Protein AF-A0A7S2XRI5-F1 (afdb_monomer_lite)

Foldseek 3Di:
DDDDDDDDDDDDDDDDDDDDPDDLQLPFQDCVVVVVVCVVPPPPPPDDDDDDDDDDDDDDDDDDDDDDDDDDDDDDDDDDDPPLQAPPDDVPDDDDVVRVCVSLDFFDSDPVVLVVLAADPVLVVDALPQQLQWKAFPPLQFTDDGHPDPPDPVVRIDRQLVRLLVLLVVVVFDSVQDDSLQLSQLSSLQRNVQSSVCNRRSSHDRRNRPGNVNSSVVSNVVCCQCVVVVNDDPVQCCLQVVDPPQAKDKKFFRDKAKDFDPPPDPDDDDDDPDPPGPIQIWTWIHPSRATFIEHEDPVVVVCVVVSVRTGGYIDGAHHKHKDFDPNGDGRSDPLADRNDPVGRIYIYGYPVRD

Radius of gyration: 25.08 Å; chains: 1; bounding box: 58×70×86 Å

Organism: NCBI:txid420275

Secondary structure (DSSP, 8-state):
---------PPPPP---------S------THHHHHHHHHH-SS--------------------------PPPPP---------------TT----HHHHHHHH-SPP--HHHHHHTT--HHHHT--TTTGGGEEEETTT-SEEEETT-TT--TTSEE-SHHHHHHHHHHTT--GGG--HHHHHHHHHHHHHHHHHHHHH-HHHHTTTSSSHHHHHHHHHHHHIIIIIS----HHHHHHTTSS-TTS-EEEEEEEEEEEE------------SS----EEEEEEEE-SS-EEEEEE-HHHHHHHHTTSS-TT-EEEE-S-EEES-TT---TT-TT--TTSTT-S-EEEE-GGG-

Sequence (354 aa):
QVNVASNSVMSPVPFKFSHIKGNFRDKIISPEAWLKAKDTLYRDTENDRYLTGSIEGKTIQKSSSSKLHINAPTNINSPSKEKSGALLVSRGEKINLSELKSRCGQINESHEYALDRGVKPITLKINSENASRLRFNAVSLLPCSFLYDANINPRETIGKVVDIHHSLIENGCDGSLLSESWIHNHCRWIIWKLACTERCFPCALGGRYLNYASLINQLTSRYRKELSRAKRPALRMILNRDIASSKPMILCVSLILRWTVKSTSTIEKQETSFRGGNDELRLELTDGWYSVPALIDDTLKSFVIREKIQIGTKLLVCNAVMVGNEDGIDPLDSSYQPTTRKCPVVLKLAANAT

Structure (mmCIF, N/CA/C/O backbone):
data_AF-A0A7S2XRI5-F1
#
_entry.id   AF-A0A7S2XRI5-F1
#
loop_
_atom_site.group_PDB
_atom_site.id
_atom_site.type_symbol
_atom_site.label_atom_id
_atom_site.label_alt_id
_atom_site.label_comp_id
_atom_site.label_asym_id
_atom_site.label_entity_id
_atom_site.label_seq_id
_atom_site.pdbx_PDB_ins_code
_atom_site.Cartn_x
_atom_site.Cartn_y
_atom_site.Cartn_z
_atom_site.occupancy
_atom_site.B_iso_or_equiv
_atom_site.auth_seq_id
_atom_site.auth_comp_id
_atom_site.auth_asym_id
_atom_site.auth_atom_id
_atom_site.pdbx_PDB_model_num
ATOM 1 N N . GLN A 1 1 ? 9.103 49.265 -29.269 1.00 35.84 1 GLN A N 1
ATOM 2 C CA . GLN A 1 1 ? 9.772 48.336 -28.335 1.00 35.84 1 GLN A CA 1
ATOM 3 C C . GLN A 1 1 ? 8.822 48.063 -27.179 1.00 35.84 1 GLN A C 1
ATOM 5 O O . GLN A 1 1 ? 8.238 49.009 -26.678 1.00 35.84 1 GLN A O 1
ATOM 10 N N . VAL A 1 2 ? 8.701 46.781 -26.817 1.00 26.23 2 VAL A N 1
ATOM 11 C CA . VAL A 1 2 ? 7.963 46.191 -25.681 1.00 26.23 2 VAL A CA 1
ATOM 12 C C . VAL A 1 2 ? 6.430 46.268 -25.748 1.00 26.23 2 VAL A C 1
ATOM 14 O O . VAL A 1 2 ? 5.827 47.291 -25.455 1.00 26.23 2 VAL A O 1
ATOM 17 N N . ASN A 1 3 ? 5.807 45.128 -26.066 1.00 22.95 3 ASN A N 1
ATOM 18 C CA . ASN A 1 3 ? 4.415 44.833 -25.734 1.00 22.95 3 ASN A CA 1
ATOM 19 C C . ASN A 1 3 ? 4.416 43.600 -24.820 1.00 22.95 3 ASN A C 1
ATOM 21 O O . ASN A 1 3 ? 4.934 42.546 -25.190 1.00 22.95 3 ASN A O 1
ATOM 25 N N . VAL A 1 4 ? 3.902 43.777 -23.605 1.00 27.97 4 VAL A N 1
ATOM 26 C CA . VAL A 1 4 ? 3.822 42.768 -22.544 1.00 27.97 4 VAL A CA 1
ATOM 27 C C . VAL A 1 4 ? 2.622 41.866 -22.830 1.00 27.97 4 VAL A C 1
ATOM 29 O O . VAL A 1 4 ? 1.483 42.325 -22.792 1.00 27.97 4 VAL A O 1
ATOM 32 N N . ALA A 1 5 ? 2.875 40.591 -23.132 1.00 28.06 5 ALA A N 1
ATOM 33 C CA . ALA A 1 5 ? 1.841 39.571 -23.266 1.00 28.06 5 ALA A CA 1
ATOM 34 C C . ALA A 1 5 ? 1.592 38.891 -21.912 1.00 28.06 5 ALA A C 1
ATOM 36 O O . ALA A 1 5 ? 2.512 38.451 -21.223 1.00 28.06 5 ALA A O 1
ATOM 37 N N . SER A 1 6 ? 0.320 38.846 -21.545 1.00 26.31 6 SER A N 1
ATOM 38 C CA . SER A 1 6 ? -0.258 38.255 -20.347 1.00 26.31 6 SER A CA 1
ATOM 39 C C . SER A 1 6 ? -0.131 36.726 -20.329 1.00 26.31 6 SER A C 1
ATOM 41 O O . SER A 1 6 ? -0.562 36.032 -21.246 1.00 26.31 6 SER A O 1
ATOM 43 N N . ASN A 1 7 ? 0.409 36.190 -19.231 1.00 24.23 7 ASN A N 1
ATOM 44 C CA . ASN A 1 7 ? 0.391 34.761 -18.922 1.00 24.23 7 ASN A CA 1
ATOM 45 C C . ASN A 1 7 ? -1.034 34.322 -18.545 1.00 24.23 7 ASN A C 1
ATOM 47 O O . ASN A 1 7 ? -1.521 34.644 -17.460 1.00 24.23 7 ASN A O 1
ATOM 51 N N . SER A 1 8 ? -1.694 33.555 -19.416 1.00 25.66 8 SER A N 1
ATOM 52 C CA . SER A 1 8 ? -2.911 32.820 -19.066 1.00 25.66 8 SER A CA 1
ATOM 53 C C . SER A 1 8 ? -2.544 31.542 -18.307 1.00 25.66 8 SER A C 1
ATOM 55 O O . SER A 1 8 ? -1.959 30.613 -18.866 1.00 25.66 8 SER A O 1
ATOM 57 N N . VAL A 1 9 ? -2.909 31.493 -17.030 1.00 24.47 9 VAL A N 1
ATOM 58 C CA . VAL A 1 9 ? -2.862 30.296 -16.185 1.00 24.47 9 VAL A CA 1
ATOM 59 C C . VAL A 1 9 ? -3.860 29.270 -16.737 1.00 24.47 9 VAL A C 1
ATOM 61 O O . VAL A 1 9 ? -5.068 29.498 -16.702 1.00 24.47 9 VAL A O 1
ATOM 64 N N . MET A 1 10 ? -3.366 28.146 -17.267 1.00 23.66 10 MET A N 1
ATOM 65 C CA . MET A 1 10 ? -4.210 27.003 -17.630 1.00 23.66 10 MET A CA 1
ATOM 66 C C . MET A 1 10 ? -4.809 26.386 -16.363 1.00 23.66 10 MET A C 1
ATOM 68 O O . MET A 1 10 ? -4.099 25.868 -15.501 1.00 23.66 10 MET A O 1
ATOM 72 N N . SER A 1 11 ? -6.133 26.427 -16.267 1.00 22.52 11 SER A N 1
ATOM 73 C CA . SER A 1 11 ? -6.919 25.660 -15.309 1.00 22.52 11 SER A CA 1
ATOM 74 C C . SER A 1 11 ? -6.880 24.161 -15.657 1.00 22.52 11 SER A C 1
ATOM 76 O O . SER A 1 11 ? -6.941 23.797 -16.835 1.00 22.52 11 SER A O 1
ATOM 78 N N . PRO A 1 12 ? -6.783 23.254 -14.668 1.00 23.72 12 PRO A N 1
ATOM 79 C CA . PRO A 1 12 ? -6.793 21.824 -14.937 1.00 23.72 12 PRO A CA 1
ATOM 80 C C . PRO A 1 12 ? -8.205 21.356 -15.315 1.00 23.72 12 PRO A C 1
ATOM 82 O O . PRO A 1 12 ? -9.167 21.513 -14.563 1.00 23.72 12 PRO A O 1
ATOM 85 N N . VAL A 1 13 ? -8.307 20.762 -16.504 1.00 22.55 13 VAL A N 1
ATOM 86 C CA . VAL A 1 13 ? -9.517 20.141 -17.057 1.00 22.55 13 VAL A CA 1
ATOM 87 C C . VAL A 1 13 ? -9.925 18.933 -16.193 1.00 22.55 13 VAL A C 1
ATOM 89 O O . VAL A 1 13 ? -9.076 18.092 -15.887 1.00 22.55 13 VAL A O 1
ATOM 92 N N . PRO A 1 14 ? -11.206 18.788 -15.803 1.00 21.30 14 PRO A N 1
ATOM 93 C CA . PRO A 1 14 ? -11.649 17.673 -14.974 1.00 21.30 14 PRO A CA 1
ATOM 94 C C . PRO A 1 14 ? -11.688 16.369 -15.786 1.00 21.30 14 PRO A C 1
ATOM 96 O O . PRO A 1 14 ? -12.475 16.218 -16.722 1.00 21.30 14 PRO A O 1
ATOM 99 N N . PHE A 1 15 ? -10.861 15.394 -15.400 1.00 23.86 15 PHE A N 1
ATOM 100 C CA . PHE A 1 15 ? -10.930 14.027 -15.917 1.00 23.86 15 PHE A CA 1
ATOM 101 C C . PHE A 1 15 ? -12.215 13.342 -15.426 1.00 23.86 15 PHE A C 1
ATOM 103 O O . PHE A 1 15 ? -12.351 12.995 -14.252 1.00 23.86 15 PHE A O 1
ATOM 110 N N . LYS A 1 16 ? -13.168 13.125 -16.340 1.00 19.38 16 LYS A N 1
ATOM 111 C CA . LYS A 1 16 ? -14.352 12.286 -16.109 1.00 19.38 16 LYS A CA 1
ATOM 112 C C . LYS A 1 16 ? -13.948 10.809 -16.143 1.00 19.38 16 LYS A C 1
ATOM 114 O O . LYS A 1 16 ? -13.734 10.255 -17.217 1.00 19.38 16 LYS A O 1
ATOM 119 N N . PHE A 1 17 ? -13.894 10.160 -14.982 1.00 25.91 17 PHE A N 1
ATOM 120 C CA . PHE A 1 17 ? -13.904 8.699 -14.903 1.00 25.91 17 PHE A CA 1
ATOM 121 C C . PHE A 1 17 ? -15.337 8.195 -15.096 1.00 25.91 17 PHE A C 1
ATOM 123 O O . PHE A 1 17 ? -16.231 8.486 -14.301 1.00 25.91 17 PHE A O 1
ATOM 130 N N . SER A 1 18 ? -15.562 7.450 -16.176 1.00 23.38 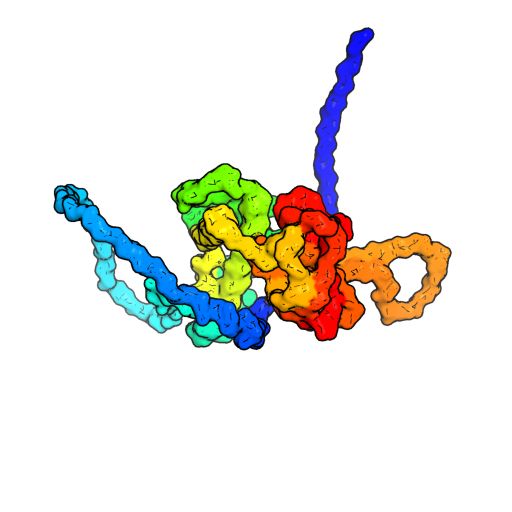18 SER A N 1
ATOM 131 C CA . SER A 1 18 ? -16.799 6.709 -16.406 1.00 23.38 18 SER A CA 1
ATOM 132 C C . SER A 1 18 ? -16.997 5.672 -15.301 1.00 23.38 18 SER A C 1
ATOM 134 O O . SER A 1 18 ? -16.095 4.886 -15.018 1.00 23.38 18 SER A O 1
ATOM 136 N N . HIS A 1 19 ? -18.186 5.684 -14.700 1.00 24.16 19 HIS A N 1
ATOM 137 C CA . HIS A 1 19 ? -18.634 4.799 -13.631 1.00 24.16 19 HIS A CA 1
ATOM 138 C C . HIS A 1 19 ? -18.223 3.332 -13.819 1.00 24.16 19 HIS A C 1
ATOM 140 O O . HIS A 1 19 ? -18.827 2.597 -14.598 1.00 24.16 19 HIS A O 1
ATOM 146 N N . ILE A 1 20 ? -17.269 2.879 -13.008 1.00 27.30 20 ILE A N 1
ATOM 147 C CA . ILE A 1 20 ? -17.155 1.472 -12.637 1.00 27.30 20 ILE A CA 1
ATOM 148 C C . ILE A 1 20 ? -17.945 1.334 -11.339 1.00 27.30 20 ILE A C 1
ATOM 150 O O . ILE A 1 20 ? -17.558 1.867 -10.301 1.00 27.30 20 ILE A O 1
ATOM 154 N N . LYS A 1 21 ? -19.101 0.667 -11.410 1.00 24.83 21 LYS A N 1
ATOM 155 C CA . LYS A 1 21 ? -19.818 0.202 -10.219 1.00 24.83 21 LYS A CA 1
ATOM 156 C C . LYS A 1 21 ? -18.861 -0.720 -9.457 1.00 24.83 21 LYS A C 1
ATOM 158 O O . LYS A 1 21 ? -18.587 -1.825 -9.917 1.00 24.83 21 LYS A O 1
ATOM 163 N N . GLY A 1 22 ? -18.311 -0.233 -8.346 1.00 26.81 22 GLY A N 1
ATOM 164 C CA . GLY A 1 22 ? -17.452 -1.007 -7.456 1.00 26.81 22 GLY A CA 1
ATOM 165 C C . GLY A 1 22 ? -18.247 -2.160 -6.859 1.00 26.81 22 GLY A C 1
ATOM 166 O O . GLY A 1 22 ? -19.016 -1.963 -5.922 1.00 26.81 22 GLY A O 1
ATOM 167 N N . ASN A 1 23 ? -18.101 -3.345 -7.447 1.00 26.50 23 ASN A N 1
ATOM 168 C CA . ASN A 1 23 ? -18.630 -4.583 -6.899 1.00 26.50 23 ASN A CA 1
ATOM 169 C C . ASN A 1 23 ? -17.640 -5.156 -5.878 1.00 26.50 23 ASN A C 1
ATOM 171 O O . ASN A 1 23 ? -16.427 -5.068 -6.046 1.00 26.50 23 ASN A O 1
ATOM 175 N N . PHE A 1 24 ? -18.207 -5.744 -4.828 1.00 35.94 24 PHE A N 1
ATOM 176 C CA . PHE A 1 24 ? -17.619 -6.235 -3.580 1.00 35.94 24 PHE A CA 1
ATOM 177 C C . PHE A 1 24 ? -16.609 -7.396 -3.736 1.00 35.94 24 PHE A C 1
ATOM 179 O O . PHE A 1 24 ? -16.787 -8.479 -3.184 1.00 35.94 24 PHE A O 1
ATOM 186 N N . ARG A 1 25 ? -15.556 -7.204 -4.534 1.00 34.59 25 ARG A N 1
ATOM 187 C CA . ARG A 1 25 ? -14.548 -8.233 -4.836 1.00 34.59 25 ARG A CA 1
ATOM 188 C C . ARG A 1 25 ? -13.106 -7.724 -4.707 1.00 34.59 25 ARG A C 1
ATOM 190 O O . ARG A 1 25 ? -12.192 -8.239 -5.334 1.00 34.59 25 ARG A O 1
ATOM 197 N N . ASP A 1 26 ? -12.881 -6.775 -3.801 1.00 36.56 26 ASP A N 1
ATOM 198 C CA . ASP A 1 26 ? -11.581 -6.649 -3.129 1.00 36.56 26 ASP A CA 1
ATOM 199 C C . ASP A 1 26 ? -11.535 -7.738 -2.050 1.00 36.56 26 ASP A C 1
ATOM 201 O O . ASP A 1 26 ? -11.698 -7.465 -0.856 1.00 36.56 26 ASP A O 1
ATOM 205 N N . LYS A 1 27 ? -11.441 -9.008 -2.474 1.00 36.84 27 LYS A N 1
ATOM 206 C CA . LYS A 1 27 ? -11.391 -10.127 -1.536 1.00 36.84 27 LYS A CA 1
ATOM 207 C C . LYS A 1 27 ? -10.208 -9.930 -0.600 1.00 36.84 27 LYS A C 1
ATOM 209 O O . LYS A 1 27 ? -9.053 -9.786 -1.000 1.00 36.84 27 LYS A O 1
ATOM 214 N N . ILE A 1 28 ? -10.567 -9.923 0.675 1.00 38.69 28 ILE A N 1
ATOM 215 C CA . ILE A 1 28 ? -9.697 -9.907 1.832 1.00 38.69 28 ILE A CA 1
ATOM 216 C C . ILE A 1 28 ? -8.507 -10.843 1.607 1.00 38.69 28 ILE A C 1
ATOM 218 O O . ILE A 1 28 ? -8.651 -11.988 1.180 1.00 38.69 28 ILE A O 1
ATOM 222 N N . ILE A 1 29 ? -7.322 -10.329 1.933 1.00 39.91 29 ILE A N 1
ATOM 223 C CA . ILE A 1 29 ? -6.062 -11.063 2.003 1.00 39.91 29 ILE A CA 1
ATOM 224 C C . ILE A 1 29 ? -6.295 -12.403 2.721 1.00 39.91 29 ILE A C 1
ATOM 226 O O . ILE A 1 29 ? -6.465 -12.420 3.940 1.00 39.91 29 ILE A O 1
ATOM 230 N N . SER A 1 30 ? -6.275 -13.520 1.987 1.00 33.16 30 SER A N 1
ATOM 231 C CA . SER A 1 30 ? -6.340 -14.851 2.597 1.00 33.16 30 SER A CA 1
ATOM 232 C C . SER A 1 30 ? -5.081 -15.089 3.450 1.00 33.16 30 SER A C 1
ATOM 234 O O . SER A 1 30 ? -3.966 -15.046 2.915 1.00 33.16 30 SER A O 1
ATOM 236 N N . PRO A 1 31 ? -5.213 -15.364 4.764 1.00 35.41 31 PRO A N 1
ATOM 237 C CA . PRO A 1 31 ? -4.084 -15.724 5.624 1.00 35.41 31 PRO A CA 1
ATOM 238 C C . PRO A 1 31 ? -3.414 -17.052 5.235 1.00 35.41 31 PRO A C 1
ATOM 240 O O . PRO A 1 31 ? -2.274 -17.291 5.622 1.00 35.41 31 PRO A O 1
ATOM 243 N N . GLU A 1 32 ? -4.084 -17.911 4.459 1.00 35.16 32 GLU A N 1
ATOM 244 C CA . GLU A 1 32 ? -3.548 -19.222 4.059 1.00 35.16 32 GLU A CA 1
ATOM 245 C C . GLU A 1 32 ? -2.384 -19.104 3.065 1.00 35.16 32 GLU A C 1
ATOM 247 O O . GLU A 1 32 ? -1.444 -19.896 3.117 1.00 35.16 32 GLU A O 1
ATOM 252 N N . ALA A 1 33 ? -2.378 -18.055 2.234 1.00 37.03 33 ALA A N 1
ATOM 253 C CA . ALA A 1 33 ? -1.253 -17.740 1.350 1.00 37.03 33 ALA A CA 1
ATOM 254 C C . ALA A 1 33 ? 0.008 -17.313 2.131 1.00 37.03 33 ALA A C 1
ATOM 256 O O . ALA A 1 33 ? 1.128 -17.517 1.673 1.00 37.03 33 ALA A O 1
ATOM 257 N N . TRP A 1 34 ? -0.168 -16.751 3.334 1.00 33.62 34 TRP A N 1
ATOM 258 C CA . TRP A 1 34 ? 0.927 -16.360 4.230 1.00 33.62 34 TRP A CA 1
ATOM 259 C C . TRP A 1 34 ? 1.620 -17.570 4.872 1.00 33.62 34 TRP A C 1
ATOM 261 O O . TRP A 1 34 ? 2.831 -17.541 5.081 1.00 33.62 34 TRP A O 1
ATOM 271 N N . LEU A 1 35 ? 0.858 -18.624 5.178 1.00 36.16 35 LEU A N 1
ATOM 272 C CA . LEU A 1 35 ? 1.356 -19.823 5.857 1.00 36.16 35 LEU A CA 1
ATOM 273 C C . LEU A 1 35 ? 2.242 -20.667 4.937 1.00 36.16 35 LEU A C 1
ATOM 275 O O . LEU A 1 35 ? 3.345 -21.031 5.326 1.00 36.16 35 LEU A O 1
ATOM 279 N N . LYS A 1 36 ? 1.821 -20.888 3.684 1.00 33.84 36 LYS A N 1
ATOM 280 C CA . LYS A 1 36 ? 2.599 -21.705 2.736 1.00 33.84 36 LYS A CA 1
ATOM 281 C C . LYS A 1 36 ? 3.934 -21.079 2.332 1.00 33.84 36 LYS A C 1
ATOM 283 O O . LYS A 1 36 ? 4.880 -21.809 2.084 1.00 33.84 36 LYS A O 1
ATOM 288 N N . ALA A 1 37 ? 4.021 -19.750 2.273 1.00 32.94 37 ALA A N 1
ATOM 289 C CA . ALA A 1 37 ? 5.211 -19.068 1.769 1.00 32.94 37 ALA A CA 1
ATOM 290 C C . ALA A 1 37 ? 6.255 -18.744 2.856 1.00 32.94 37 ALA A C 1
ATOM 292 O O . ALA A 1 37 ? 7.439 -18.615 2.548 1.00 32.94 37 ALA A O 1
ATOM 293 N N . LYS A 1 38 ? 5.849 -18.641 4.132 1.00 31.41 38 LYS A N 1
ATOM 294 C CA . LYS A 1 38 ? 6.786 -18.431 5.250 1.00 31.41 38 LYS A CA 1
ATOM 295 C C . LYS A 1 38 ? 7.667 -19.664 5.493 1.00 31.41 38 LYS A C 1
ATOM 297 O O . LYS A 1 38 ? 8.859 -19.502 5.744 1.00 31.41 38 LYS A O 1
ATOM 302 N N . ASP A 1 39 ? 7.107 -20.864 5.350 1.00 32.06 39 ASP A N 1
ATOM 303 C CA . ASP A 1 39 ? 7.835 -22.120 5.573 1.00 32.06 39 ASP A CA 1
ATOM 304 C C . ASP A 1 39 ? 8.883 -22.412 4.482 1.00 32.06 39 ASP A C 1
ATOM 306 O O . ASP A 1 39 ? 9.808 -23.190 4.711 1.00 32.06 39 ASP A O 1
ATOM 310 N N . THR A 1 40 ? 8.789 -21.758 3.316 1.00 32.75 40 THR A N 1
ATOM 311 C CA . THR A 1 40 ? 9.709 -21.963 2.181 1.00 32.75 40 THR A CA 1
ATOM 312 C C . THR A 1 40 ? 10.866 -20.955 2.123 1.00 32.75 40 THR A C 1
ATOM 314 O O . THR A 1 40 ? 11.866 -21.236 1.475 1.00 32.75 40 THR A O 1
ATOM 317 N N . LEU A 1 41 ? 10.770 -19.792 2.784 1.00 35.03 41 LEU A N 1
ATOM 318 C CA . LEU A 1 41 ? 11.685 -18.654 2.549 1.00 35.03 41 LEU A CA 1
ATOM 319 C C . LEU A 1 41 ? 12.510 -18.193 3.765 1.00 35.03 41 LEU A C 1
ATOM 321 O O . LEU A 1 41 ? 13.315 -17.277 3.627 1.00 35.03 41 LEU A O 1
ATOM 325 N N . TYR A 1 42 ? 12.349 -18.810 4.941 1.00 32.62 42 TYR A N 1
ATOM 326 C CA . TYR A 1 42 ? 12.991 -18.354 6.188 1.00 32.62 42 TYR A CA 1
ATOM 327 C C . TYR A 1 42 ? 13.841 -19.414 6.914 1.00 32.62 42 TYR A C 1
ATOM 329 O O . TYR A 1 42 ? 13.973 -19.355 8.134 1.00 32.62 42 TYR A O 1
ATOM 337 N N . ARG A 1 43 ? 14.460 -20.361 6.192 1.00 29.11 43 ARG A N 1
ATOM 338 C CA . ARG A 1 43 ? 15.484 -21.250 6.788 1.00 29.11 43 ARG A CA 1
ATOM 339 C C . ARG A 1 43 ? 16.898 -20.654 6.861 1.00 29.11 43 ARG A C 1
ATOM 341 O O . ARG A 1 43 ? 17.694 -21.179 7.623 1.00 29.11 43 ARG A O 1
ATOM 348 N N . ASP A 1 44 ? 17.179 -19.522 6.207 1.00 29.95 44 ASP A N 1
ATOM 349 C CA . ASP A 1 44 ? 18.566 -19.033 6.052 1.00 29.95 44 ASP A CA 1
ATOM 350 C C . ASP A 1 44 ? 18.891 -17.693 6.747 1.00 29.95 44 ASP A C 1
ATOM 352 O O . ASP A 1 44 ? 19.862 -17.030 6.395 1.00 29.95 44 ASP A O 1
ATOM 356 N N . THR A 1 45 ? 18.128 -17.263 7.762 1.00 31.50 45 THR A N 1
ATOM 357 C CA . THR A 1 45 ? 18.492 -16.065 8.563 1.00 31.50 45 THR A CA 1
ATOM 358 C C . THR A 1 45 ? 18.498 -16.286 10.077 1.00 31.50 45 THR A C 1
ATOM 360 O O . THR A 1 45 ? 18.400 -15.324 10.839 1.00 31.50 45 THR A O 1
ATOM 363 N N . GLU A 1 46 ? 18.626 -17.530 10.540 1.00 28.84 46 GLU A N 1
ATOM 364 C CA . GLU A 1 46 ? 18.969 -17.832 11.937 1.00 28.84 46 GLU A CA 1
ATOM 365 C C . GLU A 1 46 ? 20.471 -18.103 12.068 1.00 28.84 46 GLU A C 1
ATOM 367 O O . GLU A 1 46 ? 20.897 -19.222 12.313 1.00 28.84 46 GLU A O 1
ATOM 372 N N . ASN A 1 47 ? 21.284 -17.066 11.888 1.00 28.73 47 ASN A N 1
ATOM 373 C CA . ASN A 1 47 ? 22.647 -17.017 12.411 1.00 28.73 47 ASN A CA 1
ATOM 374 C C . ASN A 1 47 ? 23.080 -15.555 12.468 1.00 28.73 47 ASN A C 1
ATOM 376 O O . ASN A 1 47 ? 23.623 -15.033 11.511 1.00 28.73 47 ASN A O 1
ATOM 380 N N . ASP A 1 48 ? 22.749 -14.895 13.575 1.00 25.98 48 ASP A N 1
ATOM 381 C CA . ASP A 1 48 ? 23.490 -13.744 14.102 1.00 25.98 48 ASP A CA 1
ATOM 382 C C . ASP A 1 48 ? 23.086 -13.572 15.574 1.00 25.98 48 ASP A C 1
ATOM 384 O O . ASP A 1 48 ? 22.278 -12.724 15.964 1.00 25.98 48 ASP A O 1
ATOM 388 N N . ARG A 1 49 ? 23.615 -14.475 16.409 1.00 27.47 49 ARG A N 1
ATOM 389 C CA . ARG A 1 49 ? 23.804 -14.225 17.841 1.00 27.47 49 ARG A CA 1
ATOM 390 C C . ARG A 1 49 ? 25.245 -13.761 18.046 1.00 27.47 49 ARG A C 1
ATOM 392 O O . ARG A 1 49 ? 26.148 -14.275 17.400 1.00 27.47 49 ARG A O 1
ATOM 399 N N . TYR A 1 50 ? 25.401 -12.901 19.050 1.00 25.62 50 TYR A N 1
ATOM 400 C CA . TYR A 1 50 ? 26.639 -12.415 19.668 1.00 25.62 50 TYR A CA 1
ATOM 401 C C . TYR A 1 50 ? 27.330 -11.237 18.976 1.00 25.62 50 TYR A C 1
ATOM 403 O O . TYR A 1 50 ? 27.990 -11.383 17.962 1.00 25.62 50 TYR A O 1
ATOM 411 N N . LEU A 1 51 ? 27.234 -10.076 19.631 1.00 26.33 51 LEU A N 1
ATOM 412 C CA . LEU A 1 51 ? 28.390 -9.290 20.074 1.00 26.33 51 LEU A CA 1
ATOM 413 C C . LEU A 1 51 ? 27.914 -8.344 21.191 1.00 26.33 51 LEU A C 1
ATOM 415 O O . LEU A 1 51 ? 27.461 -7.226 20.962 1.00 26.33 51 LEU A O 1
ATOM 419 N N . THR A 1 52 ? 27.961 -8.841 22.427 1.00 25.89 52 THR A N 1
ATOM 420 C CA . THR A 1 52 ? 27.921 -8.021 23.641 1.00 25.89 52 THR A CA 1
ATOM 421 C C . THR A 1 52 ? 29.323 -7.467 23.874 1.00 25.89 52 THR A C 1
ATOM 423 O O . THR A 1 52 ? 30.207 -8.195 24.320 1.00 25.89 52 THR A O 1
ATOM 426 N N . GLY A 1 53 ? 29.534 -6.195 23.540 1.00 24.55 53 GLY A N 1
ATOM 427 C CA . GLY A 1 53 ? 30.731 -5.444 23.910 1.00 24.55 53 GLY A CA 1
ATOM 428 C C . GLY A 1 53 ? 30.522 -4.760 25.257 1.00 24.55 53 GLY A C 1
ATOM 429 O O . GLY A 1 53 ? 29.696 -3.858 25.373 1.00 24.55 53 GLY A O 1
ATOM 430 N N . SER A 1 54 ? 31.252 -5.234 26.261 1.00 22.08 54 SER A N 1
ATOM 431 C CA . SER A 1 54 ? 31.364 -4.665 27.602 1.00 22.08 54 SER A CA 1
ATOM 432 C C . SER A 1 54 ? 32.052 -3.296 27.555 1.00 22.08 54 SER A C 1
ATOM 434 O O . SER A 1 54 ? 33.123 -3.187 26.964 1.00 22.08 54 SER A O 1
ATOM 436 N N . ILE A 1 55 ? 31.478 -2.277 28.202 1.00 27.59 55 ILE A N 1
ATOM 437 C CA . ILE A 1 55 ? 32.232 -1.122 28.711 1.00 27.59 55 ILE A CA 1
ATOM 438 C C . ILE A 1 55 ? 31.701 -0.823 30.115 1.00 27.59 55 ILE A C 1
ATOM 440 O O . ILE A 1 55 ? 30.547 -0.433 30.298 1.00 27.59 55 ILE A O 1
ATOM 444 N N . GLU A 1 56 ? 32.558 -1.054 31.103 1.00 24.89 56 GLU A N 1
ATOM 445 C CA . GLU A 1 56 ? 32.358 -0.709 32.505 1.00 24.89 56 GLU A CA 1
ATOM 446 C C . GLU A 1 56 ? 32.502 0.800 32.756 1.00 24.89 56 GLU A C 1
ATOM 448 O O . GLU A 1 56 ? 33.339 1.477 32.162 1.00 24.89 56 GLU A O 1
ATOM 453 N N . GLY A 1 57 ? 31.752 1.279 33.755 1.00 23.05 57 GLY A N 1
ATOM 454 C CA . GLY A 1 5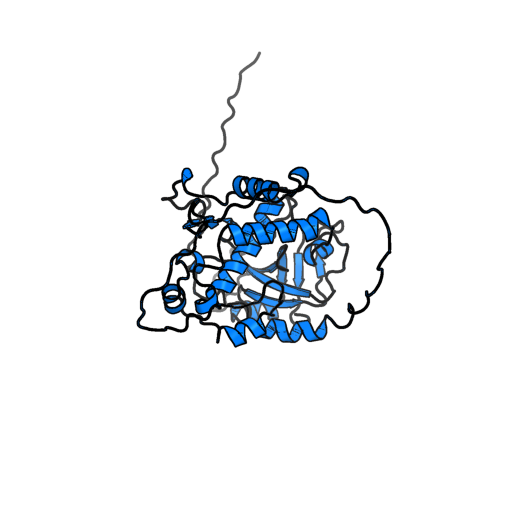7 ? 32.239 2.282 34.703 1.00 23.05 57 GLY A CA 1
ATOM 455 C C . GLY A 1 57 ? 31.834 3.738 34.464 1.00 23.05 57 GLY A C 1
ATOM 456 O O . GLY A 1 57 ? 32.551 4.486 33.807 1.00 23.05 57 GLY A O 1
ATOM 457 N N . LYS A 1 58 ? 30.778 4.191 35.158 1.00 24.89 58 LYS A N 1
ATOM 458 C CA . LYS A 1 58 ? 30.886 5.244 36.195 1.00 24.89 58 LYS A CA 1
ATOM 459 C C . LYS A 1 58 ? 29.547 5.502 36.895 1.00 24.89 58 LYS A C 1
ATOM 461 O O . LYS A 1 58 ? 28.562 5.922 36.299 1.00 24.89 58 LYS A O 1
ATOM 466 N N . THR A 1 59 ? 29.570 5.268 38.201 1.00 22.11 59 THR A N 1
ATOM 467 C CA . THR A 1 59 ? 28.567 5.628 39.206 1.00 22.11 59 THR A CA 1
ATOM 468 C C . THR A 1 59 ? 28.496 7.144 39.393 1.00 22.11 59 THR A C 1
ATOM 470 O O . THR A 1 59 ? 29.521 7.748 39.695 1.00 22.11 59 THR A O 1
ATOM 473 N N . ILE A 1 60 ? 27.297 7.738 39.338 1.00 25.64 60 ILE A N 1
ATOM 474 C CA . ILE A 1 60 ? 26.967 8.988 40.049 1.00 25.64 60 ILE A CA 1
ATOM 475 C C . ILE A 1 60 ? 25.563 8.844 40.657 1.00 25.64 60 ILE A C 1
ATOM 477 O O . ILE A 1 60 ? 24.609 8.457 39.984 1.00 25.64 60 ILE A O 1
ATOM 481 N N . GLN A 1 61 ? 25.463 9.112 41.961 1.00 22.33 61 GLN A N 1
ATOM 482 C CA . GLN A 1 61 ? 24.239 9.072 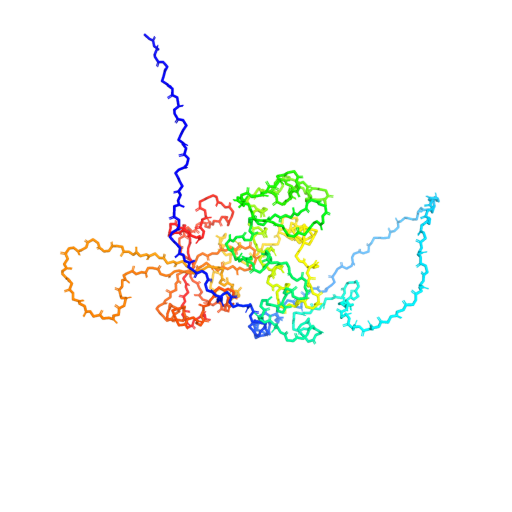42.759 1.00 22.33 61 GLN A CA 1
ATOM 483 C C . GLN A 1 61 ? 23.378 10.341 42.605 1.00 22.33 61 GLN A C 1
ATOM 485 O O . GLN A 1 61 ? 23.904 11.445 42.563 1.00 22.33 61 GLN A O 1
ATOM 490 N N . LYS A 1 62 ? 22.056 10.112 42.669 1.00 22.52 62 LYS A N 1
ATOM 491 C CA . LYS A 1 62 ? 20.961 10.914 43.266 1.00 22.52 62 LYS A CA 1
ATOM 492 C C . LYS A 1 62 ? 20.843 12.416 42.948 1.00 22.52 62 LYS A C 1
ATOM 494 O O . LYS A 1 62 ? 21.610 13.228 43.445 1.00 22.52 62 LYS A O 1
ATOM 499 N N . SER A 1 63 ? 19.662 12.785 42.449 1.00 23.47 63 SER A N 1
ATOM 500 C CA . SER A 1 63 ? 18.821 13.788 43.118 1.00 23.47 63 SER A CA 1
ATOM 501 C C . SER A 1 63 ? 17.332 13.554 42.827 1.00 23.47 63 SER A C 1
ATOM 503 O O . SER A 1 63 ? 16.945 12.877 41.878 1.00 23.47 63 SER A O 1
ATOM 505 N N . SER A 1 64 ? 16.522 14.015 43.769 1.00 22.03 64 SER A N 1
ATOM 506 C CA . SER A 1 64 ? 15.142 13.630 44.050 1.00 22.03 64 SER A CA 1
ATOM 507 C C . SER A 1 64 ? 14.124 14.621 43.472 1.00 22.03 64 SER A C 1
ATOM 509 O O . SER A 1 64 ? 14.479 15.743 43.130 1.00 22.03 64 SER A O 1
ATOM 511 N N . SER A 1 65 ? 12.843 14.236 43.571 1.00 22.22 65 SER A N 1
ATOM 512 C CA . SER A 1 65 ? 11.599 15.023 43.405 1.00 22.22 65 SER A CA 1
ATOM 513 C C . SER A 1 65 ? 11.076 15.122 41.960 1.00 22.22 65 SER A C 1
ATOM 515 O O . SER A 1 65 ? 11.837 15.334 41.034 1.00 22.22 65 SER A O 1
ATOM 517 N N . SER A 1 66 ? 9.789 14.928 41.663 1.00 23.78 66 SER A N 1
ATOM 518 C CA . SER A 1 66 ? 8.580 15.055 42.484 1.00 23.78 66 SER A CA 1
ATOM 519 C C . SER A 1 66 ? 7.440 14.168 41.944 1.00 23.78 66 SER A C 1
ATOM 521 O O . SER A 1 66 ? 7.301 13.940 40.746 1.00 23.78 66 SER A O 1
ATOM 523 N N . LYS A 1 67 ? 6.639 13.637 42.877 1.00 22.33 67 LYS A N 1
ATOM 524 C CA . LYS A 1 67 ? 5.386 12.901 42.655 1.00 22.33 67 LYS A CA 1
ATOM 525 C C . LYS A 1 67 ? 4.260 13.885 42.336 1.00 22.33 67 LYS A C 1
ATOM 527 O O . LYS A 1 67 ? 4.138 14.868 43.058 1.00 22.33 67 LYS A O 1
ATOM 532 N N . LEU A 1 68 ? 3.354 13.526 41.425 1.00 22.09 68 LEU A N 1
ATOM 533 C CA . LEU A 1 68 ? 1.950 13.941 41.503 1.00 22.09 68 LEU A CA 1
ATOM 534 C C . LEU A 1 68 ? 1.031 12.756 41.167 1.00 22.09 68 LEU A C 1
ATOM 536 O O . LEU A 1 68 ? 1.067 12.194 40.076 1.00 22.09 68 LEU A O 1
ATOM 540 N N . HIS A 1 69 ? 0.246 12.374 42.175 1.00 21.80 69 HIS A N 1
ATOM 541 C CA . HIS A 1 69 ? -0.898 11.468 42.122 1.00 21.80 69 HIS A CA 1
ATOM 542 C C . HIS A 1 69 ? -2.094 12.181 41.486 1.00 21.80 69 HIS A C 1
ATOM 544 O O . HIS A 1 69 ? -2.390 13.298 41.902 1.00 21.80 69 HIS A O 1
ATOM 550 N N . ILE A 1 70 ? -2.848 11.506 40.610 1.00 24.98 70 ILE A N 1
ATOM 551 C CA . ILE A 1 70 ? -4.281 11.786 40.411 1.00 24.98 70 ILE A CA 1
ATOM 552 C C . ILE A 1 70 ? -5.048 10.457 40.323 1.00 24.98 70 ILE A C 1
ATOM 554 O O . ILE A 1 70 ? -4.573 9.471 39.762 1.00 24.98 70 ILE A O 1
ATOM 558 N N . ASN A 1 71 ? -6.199 10.464 40.990 1.00 24.53 71 ASN A N 1
ATOM 559 C CA . ASN A 1 71 ? -6.982 9.356 41.523 1.00 24.53 71 ASN A CA 1
ATOM 560 C C . ASN A 1 71 ? -7.737 8.505 40.490 1.00 24.53 71 ASN A C 1
ATOM 562 O O . ASN A 1 71 ? -8.212 8.995 39.468 1.00 24.53 71 ASN A O 1
ATOM 566 N N . ALA A 1 72 ? -7.937 7.237 40.855 1.00 22.38 72 ALA A N 1
ATOM 567 C CA . ALA A 1 72 ? -8.962 6.354 40.310 1.00 22.38 72 ALA A CA 1
ATOM 568 C C . ALA A 1 72 ? -10.348 6.690 40.900 1.00 22.38 72 ALA A C 1
ATOM 570 O O . ALA A 1 72 ? -10.416 7.032 42.083 1.00 22.38 72 ALA A O 1
ATOM 571 N N . PRO A 1 73 ? -11.455 6.506 40.159 1.00 26.42 73 PRO A N 1
ATOM 572 C CA . PRO A 1 73 ? -12.769 6.335 40.753 1.00 26.42 73 PRO A CA 1
ATOM 573 C C . PRO A 1 73 ? -13.111 4.851 40.927 1.00 26.42 73 PRO A C 1
ATOM 575 O O . PRO A 1 73 ? -12.849 4.001 40.073 1.00 26.42 73 PRO A O 1
ATOM 578 N N . THR A 1 74 ? -13.701 4.577 42.082 1.00 25.91 74 THR A N 1
ATOM 579 C CA . THR A 1 74 ? -14.221 3.304 42.566 1.00 25.91 74 THR A CA 1
ATOM 580 C C . THR A 1 74 ? -15.491 2.857 41.835 1.00 25.91 74 THR A C 1
ATOM 582 O O . THR A 1 74 ? -16.252 3.633 41.269 1.00 25.91 74 THR A O 1
ATOM 585 N N . ASN A 1 75 ? -15.666 1.542 41.866 1.00 23.73 75 ASN A N 1
ATOM 586 C CA . ASN A 1 75 ? -16.637 0.693 41.188 1.00 23.73 75 ASN A CA 1
ATOM 587 C C . ASN A 1 75 ? -18.013 0.706 41.884 1.00 23.73 75 ASN A C 1
ATOM 589 O O . ASN A 1 75 ? -18.048 0.476 43.091 1.00 23.73 75 ASN A O 1
ATOM 593 N N . ILE A 1 76 ? -19.124 0.868 41.147 1.00 27.30 76 ILE A N 1
ATOM 594 C CA . ILE A 1 76 ? -20.468 0.443 41.592 1.00 27.30 76 ILE A CA 1
ATOM 595 C C . ILE A 1 76 ? -21.270 -0.130 40.402 1.00 27.30 76 ILE A C 1
ATOM 597 O O . ILE A 1 76 ? -21.615 0.584 39.469 1.00 27.30 76 ILE A O 1
ATOM 601 N N . ASN A 1 77 ? -21.565 -1.430 40.525 1.00 26.69 77 ASN A N 1
ATOM 602 C CA . ASN A 1 77 ? -22.650 -2.263 39.981 1.00 26.69 77 ASN A CA 1
ATOM 603 C C . ASN A 1 77 ? -22.926 -2.356 38.463 1.00 26.69 77 ASN A C 1
ATOM 605 O O . ASN A 1 77 ? -23.287 -1.412 37.775 1.00 26.69 77 ASN A O 1
ATOM 609 N N . SER A 1 78 ? -22.852 -3.605 37.991 1.00 25.94 78 SER A N 1
ATOM 610 C CA . SER A 1 78 ? -23.221 -4.095 36.655 1.00 25.94 78 SER A CA 1
ATOM 611 C C . SER A 1 78 ? -24.698 -4.533 36.603 1.00 25.94 78 SER A C 1
ATOM 613 O O . SER A 1 78 ? -25.299 -4.770 37.653 1.00 25.94 78 SER A O 1
ATOM 615 N N . PRO A 1 79 ? -25.289 -4.676 35.399 1.00 28.41 79 PRO A N 1
ATOM 616 C CA . PRO A 1 79 ? -25.417 -6.033 34.854 1.00 28.41 79 PRO A CA 1
ATOM 617 C C . PRO A 1 79 ? -25.154 -6.155 33.335 1.00 28.41 79 PRO A C 1
ATOM 619 O O . PRO A 1 79 ? -25.204 -5.192 32.580 1.00 28.41 79 PRO A O 1
ATOM 622 N N . SER A 1 80 ? -24.925 -7.406 32.913 1.00 23.34 80 SER A N 1
ATOM 623 C CA . SER A 1 80 ? -24.621 -7.936 31.565 1.00 23.34 80 SER A CA 1
ATOM 624 C C . SER A 1 80 ? -23.147 -7.881 31.116 1.00 23.34 80 SER A C 1
ATOM 626 O O . SER A 1 80 ? -22.673 -7.002 30.406 1.00 23.34 80 SER A O 1
ATOM 628 N N . LYS A 1 81 ? -22.397 -8.912 31.531 1.00 29.22 81 LYS A N 1
ATOM 629 C CA . LYS A 1 81 ? -21.098 -9.278 30.952 1.00 29.22 81 LYS A CA 1
ATOM 630 C C . LYS A 1 81 ? -21.300 -9.799 29.524 1.00 29.22 81 LYS A C 1
ATOM 632 O O . LYS A 1 81 ? -21.356 -11.011 29.318 1.00 29.22 81 LYS A O 1
ATOM 637 N N . GLU A 1 82 ? -21.322 -8.916 28.534 1.00 28.64 82 GLU A N 1
ATOM 638 C CA . GLU A 1 82 ? -20.789 -9.305 27.230 1.00 28.64 82 GLU A CA 1
ATOM 639 C C . GLU A 1 82 ? -19.267 -9.379 27.356 1.00 28.64 82 GLU A C 1
ATOM 641 O O . GLU A 1 82 ? -18.598 -8.415 27.736 1.00 28.64 82 GLU A O 1
ATOM 646 N N . LYS A 1 83 ? -18.707 -10.560 27.083 1.00 32.62 83 LYS A N 1
ATOM 647 C CA . LYS A 1 83 ? -17.263 -10.773 26.971 1.00 32.62 83 LYS A CA 1
ATOM 648 C C . LYS A 1 83 ? -16.752 -9.985 25.761 1.00 32.62 83 LYS A C 1
ATOM 650 O O . LYS A 1 83 ? -16.562 -10.545 24.685 1.00 32.62 83 LYS A O 1
ATOM 655 N N . SER A 1 84 ? -16.527 -8.686 25.932 1.00 36.34 84 SER A N 1
ATOM 656 C CA . SER A 1 84 ? -15.722 -7.906 25.000 1.00 36.34 84 SER A CA 1
ATOM 657 C C . SER A 1 84 ? -14.310 -8.476 25.075 1.00 36.34 84 SER A C 1
ATOM 659 O O . SER A 1 84 ? -13.617 -8.316 26.081 1.00 36.34 84 SER A O 1
ATOM 661 N N . GLY A 1 85 ? -13.938 -9.261 24.062 1.00 37.81 85 GLY A N 1
ATOM 662 C CA . GLY A 1 85 ? -12.625 -9.878 23.927 1.00 37.81 85 GLY A CA 1
ATOM 663 C C . GLY A 1 85 ? -11.563 -8.796 23.795 1.00 37.81 85 GLY A C 1
ATOM 664 O O . GLY A 1 85 ? -11.171 -8.422 22.691 1.00 37.81 85 GLY A O 1
ATOM 665 N N . ALA A 1 86 ? -11.124 -8.255 24.930 1.00 43.62 86 ALA A N 1
ATOM 666 C CA . ALA A 1 86 ? -9.954 -7.410 24.993 1.00 43.62 86 ALA A CA 1
ATOM 667 C C . ALA A 1 86 ? -8.779 -8.236 24.470 1.00 43.62 86 ALA A C 1
ATOM 669 O O . ALA A 1 86 ? -8.472 -9.308 24.995 1.00 43.62 86 ALA A O 1
ATOM 670 N N . LEU A 1 87 ? -8.146 -7.740 23.410 1.00 47.94 87 LEU A N 1
ATOM 671 C CA . LEU A 1 87 ? -6.907 -8.276 22.880 1.00 47.94 87 LEU A CA 1
ATOM 672 C C . LEU A 1 87 ? -5.799 -8.019 23.917 1.00 47.94 87 LEU A C 1
ATOM 674 O O . LEU A 1 87 ? -5.020 -7.080 23.789 1.00 47.94 87 LEU A O 1
ATOM 678 N N . LEU A 1 88 ? -5.775 -8.801 24.997 1.00 44.62 88 LEU A N 1
ATOM 679 C CA . LEU A 1 88 ? -4.717 -8.793 26.004 1.00 44.62 88 LEU A CA 1
ATOM 680 C C . LEU A 1 88 ? -3.480 -9.449 25.383 1.00 44.62 88 LEU A C 1
ATOM 682 O O . LEU A 1 88 ? -3.168 -10.610 25.625 1.00 44.62 88 LEU A O 1
ATOM 686 N N . VAL A 1 89 ? -2.809 -8.707 24.507 1.00 50.94 89 VAL A N 1
ATOM 687 C CA . VAL A 1 89 ? -1.410 -8.962 24.170 1.00 50.94 89 VAL A CA 1
ATOM 688 C C . VAL A 1 89 ? -0.603 -8.191 25.201 1.00 50.94 89 VAL A C 1
ATOM 690 O O . VAL A 1 89 ? -0.759 -6.972 25.329 1.00 50.94 89 VAL A O 1
ATOM 693 N N . SER A 1 90 ? 0.211 -8.897 25.982 1.00 50.69 90 SER A N 1
ATOM 694 C CA . SER A 1 90 ? 1.118 -8.251 26.926 1.00 50.69 90 SER A CA 1
ATOM 695 C C . SER A 1 90 ? 2.059 -7.307 26.158 1.00 50.69 90 SER A C 1
ATOM 697 O O . SER A 1 90 ? 2.390 -7.528 24.988 1.00 50.69 90 SER A O 1
ATOM 699 N N . ARG A 1 91 ? 2.457 -6.188 26.777 1.00 48.44 91 ARG A N 1
ATOM 700 C CA . ARG A 1 91 ? 3.343 -5.199 26.138 1.00 48.44 91 ARG A CA 1
ATOM 701 C C . ARG A 1 91 ? 4.651 -5.893 25.718 1.00 48.44 91 ARG A C 1
ATOM 703 O O . ARG A 1 91 ? 5.486 -6.179 26.564 1.00 48.44 91 ARG A O 1
ATOM 710 N N . GLY A 1 92 ? 4.831 -6.131 24.417 1.00 59.03 92 GLY A N 1
ATOM 711 C CA . GLY A 1 92 ? 6.054 -6.711 23.847 1.00 59.03 92 GLY A CA 1
ATOM 712 C C . GLY A 1 92 ? 5.909 -8.111 23.242 1.00 59.03 92 GLY A C 1
ATOM 713 O O . GLY A 1 92 ? 6.791 -8.517 22.484 1.00 59.03 92 GLY A O 1
ATOM 714 N N . GLU A 1 93 ? 4.804 -8.822 23.482 1.00 76.44 93 GLU A N 1
ATOM 715 C CA . GLU A 1 93 ? 4.542 -10.098 22.808 1.00 76.44 93 GLU A CA 1
ATOM 716 C C . GLU A 1 93 ? 4.205 -9.888 21.326 1.00 76.44 93 GLU A C 1
ATOM 718 O O . GLU A 1 93 ? 3.344 -9.087 20.953 1.00 76.44 93 GLU A O 1
ATOM 723 N N . LYS A 1 94 ? 4.895 -10.627 20.452 1.00 81.31 94 LYS A N 1
ATOM 724 C CA . LYS A 1 94 ? 4.594 -10.664 19.019 1.00 81.31 94 LYS A CA 1
ATOM 725 C C . LYS A 1 94 ? 3.666 -11.836 18.743 1.00 81.31 94 LYS A C 1
ATOM 727 O O . LYS A 1 94 ? 4.115 -12.975 18.739 1.00 81.31 94 LYS A O 1
ATOM 732 N N . ILE A 1 95 ? 2.411 -11.541 18.431 1.00 84.62 95 ILE A N 1
ATOM 733 C CA . ILE A 1 95 ? 1.485 -12.533 17.881 1.00 84.62 95 ILE A CA 1
ATOM 734 C C . ILE A 1 95 ? 1.525 -12.494 16.355 1.00 84.62 95 ILE A C 1
ATOM 736 O O . ILE A 1 95 ? 1.678 -11.433 15.738 1.00 84.62 95 ILE A O 1
ATOM 740 N N . ASN A 1 96 ? 1.405 -13.659 15.728 1.00 84.44 96 ASN A N 1
ATOM 741 C CA . ASN A 1 96 ? 1.284 -13.746 14.274 1.00 84.44 96 ASN A CA 1
ATOM 742 C C . ASN A 1 96 ? -0.191 -13.607 13.838 1.00 84.44 96 ASN A C 1
ATOM 744 O O . ASN A 1 96 ? -1.107 -13.691 14.652 1.00 84.44 96 ASN A O 1
ATOM 748 N N . LEU A 1 97 ? -0.444 -13.376 12.545 1.00 82.19 97 LEU A N 1
ATOM 749 C CA . LEU A 1 97 ? -1.809 -13.145 12.052 1.00 82.19 97 LEU A CA 1
ATOM 750 C C . LEU A 1 97 ? -2.702 -14.395 12.158 1.00 82.19 97 LEU A C 1
ATOM 752 O O . LEU A 1 97 ? -3.906 -14.267 12.362 1.00 82.19 97 LEU A O 1
ATOM 756 N N . SER A 1 98 ? -2.128 -15.598 12.049 1.00 83.62 98 SER A N 1
ATOM 757 C CA . SER A 1 98 ? -2.856 -16.858 12.264 1.00 83.62 98 SER A CA 1
ATOM 758 C C . SER A 1 98 ? -3.308 -17.020 13.714 1.00 83.62 98 SER A C 1
ATOM 760 O O . SER A 1 98 ? -4.413 -17.488 13.965 1.00 83.62 98 SER A O 1
ATOM 762 N N . GLU A 1 99 ? -2.494 -16.571 14.661 1.00 86.00 99 GLU A N 1
ATOM 763 C CA . GLU A 1 99 ? -2.817 -16.552 16.079 1.00 86.00 99 GLU A CA 1
ATOM 764 C C . GLU A 1 99 ? -3.817 -15.441 16.406 1.00 86.00 99 GLU A C 1
ATOM 766 O O . GLU A 1 99 ? -4.743 -15.648 17.183 1.00 86.00 99 GLU A O 1
ATOM 771 N N . LEU A 1 100 ? -3.715 -14.278 15.756 1.00 82.75 100 LEU A N 1
ATOM 772 C CA . LEU A 1 100 ? -4.768 -13.267 15.842 1.00 82.75 100 LEU A CA 1
ATOM 773 C C . LEU A 1 100 ? -6.108 -13.839 15.354 1.00 82.75 100 LEU A C 1
ATOM 775 O O . LEU A 1 100 ? -7.125 -13.665 16.017 1.00 82.75 100 LEU A O 1
ATOM 779 N N . LYS A 1 101 ? -6.101 -14.576 14.237 1.00 84.38 101 LYS A N 1
ATOM 780 C CA . LYS A 1 101 ? -7.289 -15.261 13.712 1.00 84.38 101 LYS A CA 1
ATOM 781 C C . LYS A 1 101 ? -7.823 -16.311 14.688 1.00 84.38 101 LYS A C 1
ATOM 783 O O . LYS A 1 101 ? -9.030 -16.377 14.887 1.00 84.38 101 LYS A O 1
ATOM 788 N N . SER A 1 102 ? -6.966 -17.104 15.332 1.00 85.12 102 SER A N 1
ATOM 789 C CA . SER A 1 102 ? -7.439 -18.084 16.320 1.00 85.12 102 SER A CA 1
ATOM 790 C C . SER A 1 102 ? -8.050 -17.414 17.556 1.00 85.12 102 SER A C 1
ATOM 792 O O . SER A 1 102 ? -9.062 -17.888 18.063 1.00 85.12 102 SER A O 1
ATOM 794 N N . ARG A 1 103 ? -7.488 -16.282 18.003 1.00 83.69 103 ARG A N 1
ATOM 795 C CA . ARG A 1 103 ? -7.968 -15.525 19.171 1.00 83.69 103 ARG A CA 1
ATOM 796 C C . ARG A 1 103 ? -9.246 -14.727 18.896 1.00 83.69 103 ARG A C 1
ATOM 798 O O . ARG A 1 103 ? -10.098 -14.625 19.773 1.00 83.69 103 ARG A O 1
ATOM 805 N N . CYS A 1 104 ? -9.370 -14.128 17.713 1.00 78.38 104 CYS A N 1
ATOM 806 C CA . CYS A 1 104 ? -10.467 -13.216 17.368 1.00 78.38 104 CYS A CA 1
ATOM 807 C C . CYS A 1 104 ? -11.616 -13.887 16.602 1.00 78.38 104 CYS A C 1
ATOM 809 O O . CYS A 1 104 ? -12.631 -13.237 16.360 1.00 78.38 104 CYS A O 1
ATOM 811 N N . GLY A 1 105 ? -11.468 -15.162 16.239 1.00 72.88 105 GLY A N 1
ATOM 812 C CA . GLY A 1 105 ? -12.453 -15.912 15.468 1.00 72.88 105 GLY A CA 1
ATOM 813 C C . GLY A 1 105 ? -12.251 -15.814 13.953 1.00 72.88 105 GLY A C 1
ATOM 814 O O . GLY A 1 105 ? -11.288 -15.232 13.447 1.00 72.88 105 GLY A O 1
ATOM 815 N N . GLN A 1 106 ? -13.163 -16.446 13.209 1.00 67.88 106 GLN A N 1
ATOM 816 C CA . GLN A 1 106 ? -13.119 -16.443 11.748 1.00 67.88 106 GLN A CA 1
ATOM 817 C C . GLN A 1 106 ? -13.269 -15.025 11.184 1.00 67.88 106 GLN A C 1
ATOM 819 O O . GLN A 1 106 ? -13.957 -14.177 11.747 1.00 67.88 106 GLN A O 1
ATOM 824 N N . ILE A 1 107 ? -12.620 -14.796 10.041 1.00 73.06 107 ILE A N 1
ATOM 825 C CA . ILE A 1 107 ? -12.753 -13.559 9.273 1.00 73.06 107 ILE A CA 1
ATOM 826 C C . ILE A 1 107 ? -14.219 -13.427 8.862 1.00 73.06 107 ILE A C 1
ATOM 828 O O . ILE A 1 107 ? -14.754 -14.328 8.218 1.00 73.06 107 ILE A O 1
ATOM 832 N N . ASN A 1 108 ? -14.857 -12.323 9.250 1.00 70.00 108 ASN A N 1
ATOM 833 C CA . ASN A 1 108 ? -16.230 -12.026 8.862 1.00 70.00 108 ASN A CA 1
ATOM 834 C C . ASN A 1 108 ? -16.227 -11.074 7.660 1.00 70.00 108 ASN A C 1
ATOM 836 O O . ASN A 1 108 ? -15.599 -10.018 7.704 1.00 70.00 108 ASN A O 1
ATOM 840 N N . GLU A 1 109 ? -16.916 -11.458 6.588 1.00 71.69 109 GLU A N 1
ATOM 841 C CA . GLU A 1 109 ? -16.981 -10.688 5.340 1.00 71.69 109 GLU A CA 1
ATOM 842 C C . GLU A 1 109 ? -18.213 -9.764 5.265 1.00 71.69 109 GLU A C 1
ATOM 844 O O . GLU A 1 109 ? -18.356 -9.000 4.312 1.00 71.69 109 GLU A O 1
ATOM 849 N N . SER A 1 110 ? -19.109 -9.805 6.257 1.00 86.44 110 SER A N 1
ATOM 850 C CA . SER A 1 110 ? -20.328 -8.996 6.276 1.00 86.44 110 SER A CA 1
ATOM 851 C C . SER A 1 110 ? -20.047 -7.554 6.697 1.00 86.44 110 SER A C 1
ATOM 853 O O . SER A 1 110 ? -19.544 -7.278 7.790 1.00 86.44 110 SER A O 1
ATOM 855 N N . HIS A 1 111 ? -20.447 -6.616 5.836 1.00 86.88 111 HIS A N 1
ATOM 856 C CA . HIS A 1 111 ? -20.442 -5.188 6.142 1.00 86.88 111 HIS A CA 1
ATOM 857 C C . HIS A 1 111 ? -21.292 -4.844 7.359 1.00 86.88 111 HIS A C 1
ATOM 859 O O . HIS A 1 111 ? -20.842 -4.084 8.209 1.00 86.88 111 HIS A O 1
ATOM 865 N N . GLU A 1 112 ? -22.494 -5.407 7.446 1.00 90.88 112 GLU A N 1
ATOM 866 C CA . GLU A 1 112 ? -23.424 -5.159 8.548 1.00 90.88 112 GLU A CA 1
ATOM 867 C C . GLU A 1 112 ? -22.802 -5.586 9.878 1.00 90.88 112 GLU A C 1
ATOM 869 O O . GLU A 1 112 ? -22.692 -4.788 10.804 1.00 90.88 112 GLU A O 1
ATOM 874 N N . TYR A 1 113 ? -22.215 -6.784 9.910 1.00 90.06 113 TYR A N 1
ATOM 875 C CA . TYR A 1 113 ? -21.511 -7.270 11.092 1.00 90.06 113 TYR A CA 1
ATOM 876 C C . TYR A 1 113 ? -20.335 -6.373 11.497 1.00 90.06 113 TYR A C 1
ATOM 878 O O . TYR A 1 113 ? -20.101 -6.136 12.682 1.00 90.06 113 TYR A O 1
ATOM 886 N N . ALA A 1 114 ? -19.565 -5.870 10.529 1.00 91.12 114 ALA A N 1
ATOM 887 C CA . ALA A 1 114 ? -18.457 -4.968 10.817 1.00 91.12 114 ALA A CA 1
ATOM 888 C C . ALA A 1 114 ? -18.948 -3.639 11.420 1.00 91.12 114 ALA A C 1
ATOM 890 O O . ALA A 1 114 ? -18.356 -3.157 12.391 1.00 91.12 114 ALA A O 1
ATOM 891 N N . LEU A 1 115 ? -20.032 -3.072 10.878 1.00 93.94 115 LEU A N 1
ATOM 892 C CA . LEU A 1 115 ? -20.655 -1.847 11.390 1.00 93.94 115 LEU A CA 1
ATOM 893 C C . LEU A 1 115 ? -21.155 -2.036 12.827 1.00 93.94 115 LEU A C 1
ATOM 895 O O . LEU A 1 115 ? -20.820 -1.222 13.690 1.00 93.94 115 LEU A O 1
ATOM 899 N N . ASP A 1 116 ? -21.849 -3.142 13.103 1.00 93.69 116 ASP A N 1
ATOM 900 C CA . ASP A 1 116 ? -22.364 -3.480 14.439 1.00 93.69 116 ASP A CA 1
ATOM 901 C C . ASP A 1 116 ? -21.251 -3.612 15.484 1.00 93.69 116 ASP A C 1
ATOM 903 O O . ASP A 1 116 ? -21.435 -3.339 16.670 1.00 93.69 116 ASP A O 1
ATOM 907 N N . ARG A 1 117 ? -20.054 -4.010 15.048 1.00 93.50 117 ARG A N 1
ATOM 908 C CA . ARG A 1 117 ? -18.860 -4.136 15.895 1.00 93.50 117 ARG A CA 1
ATOM 909 C C . ARG A 1 117 ? -17.995 -2.871 15.921 1.00 93.50 117 ARG A C 1
ATOM 911 O O . ARG A 1 117 ? -16.876 -2.904 16.430 1.00 93.50 117 ARG A O 1
ATOM 918 N N . GLY A 1 118 ? -18.508 -1.751 15.412 1.00 93.50 118 GLY A N 1
ATOM 919 C CA . GLY A 1 118 ? -17.906 -0.425 15.553 1.00 93.50 118 GLY A CA 1
ATOM 920 C C . GLY A 1 118 ? -16.959 -0.008 14.427 1.00 93.50 118 GLY A C 1
ATOM 921 O O . GLY A 1 118 ? -16.370 1.074 14.511 1.00 93.50 118 GLY A O 1
ATOM 922 N N . VAL A 1 119 ? -16.811 -0.809 13.364 1.00 94.50 119 VAL A N 1
ATOM 923 C CA . VAL A 1 119 ? -16.070 -0.379 12.168 1.00 94.50 119 VAL A CA 1
ATOM 924 C C . VAL A 1 119 ? -16.798 0.807 11.542 1.00 94.50 119 VAL A C 1
ATOM 926 O O . VAL A 1 119 ? -17.999 0.763 11.292 1.00 94.50 119 VAL A O 1
ATOM 929 N N . LYS A 1 120 ? -16.079 1.901 11.275 1.00 95.19 120 LYS A N 1
ATOM 930 C CA . LYS A 1 120 ? -16.693 3.097 10.685 1.00 95.19 120 LYS A CA 1
ATOM 931 C C . LYS A 1 120 ? -17.113 2.834 9.227 1.00 95.19 120 LYS A C 1
ATOM 933 O O . LYS A 1 120 ? -16.345 2.216 8.487 1.00 95.19 120 LYS A O 1
ATOM 938 N N . PRO A 1 121 ? -18.244 3.394 8.747 1.00 95.38 121 PRO A N 1
ATOM 939 C CA . PRO A 1 121 ? -18.662 3.254 7.349 1.00 95.38 121 PRO A CA 1
ATOM 940 C C . PRO A 1 121 ? -17.601 3.700 6.337 1.00 95.38 121 PRO A C 1
ATOM 942 O O . PRO A 1 121 ? -17.472 3.112 5.266 1.00 95.38 121 PRO A O 1
ATOM 945 N N . ILE A 1 122 ? -16.809 4.723 6.673 1.00 95.44 122 ILE A N 1
ATOM 946 C CA . ILE A 1 122 ? -15.707 5.169 5.817 1.00 95.44 122 ILE A CA 1
ATOM 947 C C . ILE A 1 122 ? -14.601 4.115 5.699 1.00 95.44 122 ILE A C 1
ATOM 949 O O . ILE A 1 122 ? -14.070 3.931 4.609 1.00 95.44 122 ILE A O 1
ATOM 953 N N . THR A 1 123 ? -14.310 3.369 6.769 1.00 96.25 123 THR A N 1
ATOM 954 C CA . THR A 1 123 ? -13.315 2.287 6.767 1.00 96.25 123 THR A CA 1
ATOM 955 C C . THR A 1 123 ? -13.694 1.186 5.777 1.00 96.25 123 THR A C 1
ATOM 957 O O . THR A 1 123 ? -12.821 0.637 5.107 1.00 96.25 123 THR A O 1
ATOM 960 N N . LEU A 1 124 ? -14.993 0.910 5.612 1.00 94.62 124 LEU A N 1
ATOM 961 C CA . LEU A 1 124 ? -15.492 -0.048 4.618 1.00 94.62 124 LEU A CA 1
ATOM 962 C C . LEU A 1 124 ? -15.236 0.398 3.174 1.00 94.62 124 LEU A C 1
ATOM 964 O O . LEU A 1 124 ? -14.994 -0.446 2.314 1.00 94.62 124 LEU A O 1
ATOM 968 N N . LYS A 1 125 ? -15.228 1.711 2.922 1.00 95.31 125 LYS A N 1
ATOM 969 C CA . LYS A 1 125 ? -15.001 2.308 1.597 1.00 95.31 125 LYS A CA 1
ATOM 970 C C . LYS A 1 125 ? -13.521 2.404 1.214 1.00 95.31 125 LYS A C 1
ATOM 972 O O . LYS A 1 125 ? -13.221 2.756 0.074 1.00 95.31 125 LYS A O 1
ATOM 977 N N . ILE A 1 126 ? -12.597 2.135 2.138 1.00 96.81 126 ILE A N 1
ATOM 978 C CA . ILE A 1 126 ? -11.159 2.218 1.861 1.00 96.81 126 ILE A CA 1
ATOM 979 C C . ILE A 1 126 ? -10.727 1.057 0.960 1.00 96.81 126 ILE A C 1
ATOM 981 O O . ILE A 1 126 ? -10.985 -0.116 1.252 1.00 96.81 126 ILE A O 1
ATOM 985 N N . ASN A 1 127 ? -10.005 1.398 -0.103 1.00 96.00 127 ASN A N 1
ATOM 986 C CA . ASN A 1 127 ? -9.347 0.474 -1.018 1.00 96.0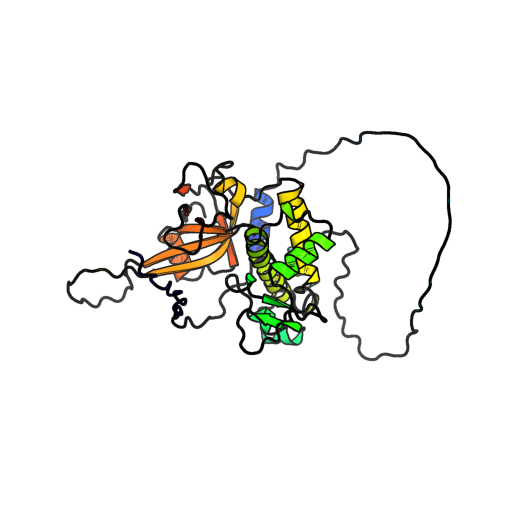0 127 ASN A CA 1
ATOM 987 C C . ASN A 1 127 ? -7.910 0.940 -1.317 1.00 96.00 127 ASN A C 1
ATOM 989 O O . ASN A 1 127 ? -7.431 1.943 -0.781 1.00 96.00 127 ASN A O 1
ATOM 993 N N . SER A 1 128 ? -7.202 0.191 -2.157 1.00 95.38 128 SER A N 1
ATOM 994 C CA . SER A 1 128 ? -5.816 0.479 -2.537 1.00 95.38 128 SER A CA 1
ATOM 995 C C . SER A 1 128 ? -5.642 1.803 -3.291 1.00 95.38 128 SER A C 1
ATOM 997 O O . SER A 1 128 ? -4.538 2.340 -3.277 1.00 95.38 128 SER A O 1
ATOM 999 N N . GLU A 1 129 ? -6.676 2.346 -3.939 1.00 94.69 129 GLU A N 1
ATOM 1000 C CA . GLU A 1 129 ? -6.614 3.598 -4.717 1.00 94.69 129 GLU A CA 1
ATOM 1001 C C . GLU A 1 129 ? -6.832 4.829 -3.846 1.00 94.69 129 GLU A C 1
ATOM 1003 O O . GLU A 1 129 ? -6.153 5.843 -3.997 1.00 94.69 129 GLU A O 1
ATOM 1008 N N . ASN A 1 130 ? -7.801 4.755 -2.933 1.00 95.88 130 ASN A N 1
ATOM 1009 C CA . ASN A 1 130 ? -8.257 5.914 -2.174 1.00 95.88 130 ASN A CA 1
ATOM 1010 C C . ASN A 1 130 ? -7.607 6.044 -0.789 1.00 95.88 130 ASN A C 1
ATOM 1012 O O . ASN A 1 130 ? -7.773 7.079 -0.146 1.00 95.88 130 ASN A O 1
ATOM 1016 N N . ALA A 1 131 ? -6.842 5.048 -0.333 1.00 97.19 131 ALA A N 1
ATOM 1017 C CA . ALA A 1 131 ? -6.271 5.026 1.013 1.00 97.19 131 ALA A CA 1
ATOM 1018 C C . ALA A 1 131 ? -5.444 6.280 1.359 1.00 97.19 131 ALA A C 1
ATOM 1020 O O . ALA A 1 131 ? -5.582 6.814 2.457 1.00 97.19 131 ALA A O 1
ATOM 1021 N N . SER A 1 132 ? -4.638 6.809 0.430 1.00 95.19 132 SER A N 1
ATOM 1022 C CA . SER A 1 132 ? -3.839 8.030 0.660 1.00 95.19 132 SER A CA 1
ATOM 1023 C C . SER A 1 132 ? -4.683 9.308 0.785 1.00 95.19 132 SER A C 1
ATOM 1025 O O . SER A 1 132 ? -4.210 10.340 1.273 1.00 95.19 132 SER A O 1
ATOM 1027 N N . ARG A 1 133 ? -5.954 9.259 0.371 1.00 95.50 133 ARG A N 1
ATOM 1028 C CA . ARG A 1 133 ? -6.899 10.376 0.471 1.00 95.50 133 ARG A CA 1
ATOM 1029 C C . ARG A 1 133 ? -7.610 10.426 1.818 1.00 95.50 133 ARG A C 1
ATOM 1031 O O . ARG A 1 133 ? -8.289 11.415 2.066 1.00 95.50 133 ARG A O 1
ATOM 1038 N N . LEU A 1 134 ? -7.483 9.415 2.677 1.00 96.81 134 LEU A N 1
ATOM 1039 C CA . LEU A 1 134 ? -8.179 9.392 3.963 1.00 96.81 134 LEU A CA 1
ATOM 1040 C C . LEU A 1 134 ? -7.775 10.581 4.849 1.00 96.81 134 LEU A C 1
ATOM 1042 O O . LEU A 1 134 ? -6.609 10.983 4.892 1.00 96.81 134 LEU A O 1
ATOM 1046 N N . ARG A 1 135 ? -8.747 11.135 5.567 1.00 96.12 135 ARG A N 1
ATOM 1047 C CA . ARG A 1 135 ? -8.581 12.170 6.586 1.00 96.12 135 ARG A CA 1
ATOM 1048 C C . ARG A 1 135 ? -9.164 11.701 7.910 1.00 96.12 135 ARG A C 1
ATOM 1050 O O . ARG A 1 135 ? -10.086 10.880 7.954 1.00 96.12 135 ARG A O 1
ATOM 1057 N N . PHE A 1 136 ? -8.607 12.240 8.984 1.00 96.81 136 PHE A N 1
ATOM 1058 C CA . PHE A 1 136 ? -8.996 11.928 10.352 1.00 96.81 136 PHE A CA 1
ATOM 1059 C C . PHE A 1 136 ? -9.566 13.172 11.015 1.00 96.81 136 PHE A C 1
ATOM 1061 O O . PHE A 1 136 ? -9.176 14.291 10.690 1.00 96.81 136 PHE A O 1
ATOM 1068 N N . ASN A 1 137 ? -10.488 12.986 11.949 1.00 95.44 137 ASN A N 1
ATOM 1069 C CA . ASN A 1 137 ? -10.970 14.080 12.777 1.00 95.44 137 ASN A CA 1
ATOM 1070 C C . ASN A 1 137 ? -9.861 14.503 13.757 1.00 95.44 137 ASN A C 1
ATOM 1072 O O . ASN A 1 137 ? -9.245 13.652 14.396 1.00 95.44 137 ASN A O 1
ATOM 1076 N N . ALA A 1 138 ? -9.614 15.807 13.869 1.00 94.12 138 ALA A N 1
ATOM 1077 C CA . ALA A 1 138 ? -8.496 16.366 14.629 1.00 94.12 138 ALA A CA 1
ATOM 1078 C C . ALA A 1 138 ? -8.550 16.042 16.133 1.00 94.12 138 ALA A C 1
ATOM 1080 O O . ALA A 1 138 ? -7.512 15.965 16.779 1.00 94.12 138 ALA A O 1
ATOM 1081 N N . VAL A 1 139 ? -9.752 15.831 16.680 1.00 93.56 139 VAL A N 1
ATOM 1082 C CA . VAL A 1 139 ? -9.964 15.583 18.114 1.00 93.56 139 VAL A CA 1
ATOM 1083 C C . VAL A 1 139 ? -9.991 14.087 18.413 1.00 93.56 139 VAL A C 1
ATOM 1085 O O . VAL A 1 139 ? -9.226 13.590 19.231 1.00 93.56 139 VAL A O 1
ATOM 1088 N N . SER A 1 140 ? -10.865 13.343 17.736 1.00 94.38 140 SER A N 1
ATOM 1089 C CA . SER A 1 140 ? -11.036 11.904 17.976 1.00 94.38 140 SER A CA 1
ATOM 1090 C C . SER A 1 140 ? -9.940 11.044 17.348 1.00 94.38 140 SER A C 1
ATOM 1092 O O . SER A 1 140 ? -9.819 9.873 17.699 1.00 94.38 140 SER A O 1
ATOM 1094 N N . LEU A 1 141 ? -9.165 11.590 16.401 1.00 96.50 141 LEU A N 1
ATOM 1095 C CA . LEU A 1 141 ? -8.152 10.876 15.613 1.00 96.50 141 LEU A CA 1
ATOM 1096 C C . LEU A 1 141 ? -8.709 9.705 14.786 1.00 96.50 141 LEU A C 1
ATOM 1098 O O . LEU A 1 141 ? -7.943 8.899 14.249 1.00 96.50 141 LEU A O 1
ATOM 1102 N N . LEU A 1 142 ? -10.034 9.610 14.658 1.00 96.25 142 LEU A N 1
ATOM 1103 C CA . LEU A 1 142 ? -10.715 8.562 13.910 1.00 96.25 142 LEU A CA 1
ATOM 1104 C C . LEU A 1 142 ? -10.922 8.962 12.440 1.00 96.25 142 LEU A C 1
ATOM 1106 O O . LEU A 1 142 ? -11.052 10.153 12.141 1.00 96.25 142 LEU A O 1
ATOM 1110 N N . PRO A 1 143 ? -10.989 7.984 11.518 1.00 96.06 143 PRO A N 1
ATOM 1111 C CA . PRO A 1 143 ? -11.323 8.206 10.112 1.00 96.06 143 PRO A CA 1
ATOM 1112 C C . PRO A 1 143 ? -12.641 8.969 9.953 1.00 96.06 143 PRO A C 1
ATOM 1114 O O . PRO A 1 143 ? -13.647 8.570 10.546 1.00 96.06 143 PRO A O 1
ATOM 1117 N N . CYS A 1 144 ? -12.658 10.035 9.146 1.00 94.19 144 CYS A N 1
ATOM 1118 C CA . CYS A 1 144 ? -13.846 10.887 9.007 1.00 94.19 144 CYS A CA 1
ATOM 1119 C C . CYS A 1 144 ? -14.263 11.196 7.562 1.00 94.19 144 CYS A C 1
ATOM 1121 O O . CYS A 1 144 ? -15.457 11.212 7.280 1.00 94.19 144 CYS A O 1
ATOM 1123 N N . SER A 1 145 ? -13.321 11.423 6.645 1.00 94.19 145 SER A N 1
ATOM 1124 C CA . SER A 1 145 ? -13.611 11.807 5.251 1.00 94.19 145 SER A CA 1
ATOM 1125 C C . SER A 1 145 ? -12.476 11.411 4.308 1.00 94.19 145 SER A C 1
ATOM 1127 O O . SER A 1 145 ? -11.387 11.039 4.755 1.00 94.19 145 SER A O 1
ATOM 1129 N N . PHE A 1 146 ? -12.716 11.480 3.002 1.00 93.88 146 PHE A N 1
ATOM 1130 C CA . PHE A 1 146 ? -11.665 11.464 1.989 1.00 93.88 146 PHE A CA 1
ATOM 1131 C C . PHE A 1 146 ? -11.413 12.875 1.470 1.00 93.88 146 PHE A C 1
ATOM 1133 O O . PHE A 1 146 ? -12.316 13.698 1.397 1.00 93.88 146 PHE A O 1
ATOM 1140 N N . LEU A 1 147 ? -10.183 13.151 1.039 1.00 88.56 147 LEU A N 1
ATOM 1141 C CA . LEU A 1 147 ? -9.841 14.380 0.333 1.00 88.56 147 LEU A CA 1
ATOM 1142 C C . LEU A 1 147 ? -10.814 14.605 -0.839 1.00 88.56 147 LEU A C 1
ATOM 1144 O O . LEU A 1 147 ? -11.008 13.694 -1.652 1.00 88.56 147 LEU A O 1
ATOM 1148 N N . TYR A 1 148 ? -11.341 15.829 -0.931 1.00 83.25 148 TYR A N 1
ATOM 1149 C CA . TYR A 1 148 ? -12.346 16.296 -1.899 1.00 83.25 148 TYR A CA 1
ATOM 1150 C C . TYR A 1 148 ? -13.801 15.872 -1.636 1.00 83.25 148 TYR A C 1
ATOM 1152 O O . TYR A 1 148 ? -14.652 16.123 -2.487 1.00 83.25 148 TYR A O 1
ATOM 1160 N N . ASP A 1 149 ? -14.123 15.289 -0.479 1.00 84.19 149 ASP A N 1
ATOM 1161 C CA . ASP A 1 149 ? -15.522 15.199 -0.050 1.00 84.19 149 ASP A CA 1
ATOM 1162 C C . ASP A 1 149 ? -16.107 16.613 0.155 1.00 84.19 149 ASP A C 1
ATOM 1164 O O . ASP A 1 149 ? -15.471 17.494 0.736 1.00 84.19 149 ASP A O 1
ATOM 1168 N N . ALA A 1 150 ? -17.333 16.841 -0.325 1.00 72.69 150 ALA A N 1
ATOM 1169 C CA . ALA A 1 150 ? -17.950 18.172 -0.391 1.00 72.69 150 ALA A CA 1
ATOM 1170 C C . ALA A 1 150 ? -18.214 18.830 0.981 1.00 72.69 150 ALA A C 1
ATOM 1172 O O . ALA A 1 150 ? -18.339 20.046 1.062 1.00 72.69 150 ALA A O 1
ATOM 1173 N N . ASN A 1 151 ? -18.273 18.038 2.057 1.00 69.19 151 ASN A N 1
ATOM 1174 C CA . ASN A 1 151 ? -18.680 18.477 3.398 1.00 69.19 151 ASN A CA 1
ATOM 1175 C C . ASN A 1 151 ? -17.515 18.525 4.404 1.00 69.19 151 ASN A C 1
ATOM 1177 O O . ASN A 1 151 ? -17.728 18.403 5.609 1.00 69.19 151 ASN A O 1
ATOM 1181 N N . ILE A 1 152 ? -16.268 18.638 3.937 1.00 73.44 152 ILE A N 1
ATOM 1182 C CA . ILE A 1 152 ? -15.106 18.665 4.833 1.00 73.44 152 ILE A CA 1
ATOM 1183 C C . ILE A 1 152 ? -14.951 20.055 5.440 1.00 73.44 152 ILE A C 1
ATOM 1185 O O . ILE A 1 152 ? -14.714 21.014 4.710 1.00 73.44 152 ILE A O 1
ATOM 1189 N N . ASN A 1 153 ? -14.970 20.150 6.772 1.00 80.06 153 ASN A N 1
ATOM 1190 C CA . ASN A 1 153 ? -14.430 21.310 7.473 1.00 80.06 153 ASN A CA 1
ATOM 1191 C C . ASN A 1 153 ? -12.900 21.161 7.589 1.00 80.06 153 ASN A C 1
ATOM 1193 O O . ASN A 1 153 ? -12.435 20.358 8.402 1.00 80.06 153 ASN A O 1
ATOM 1197 N N . PRO A 1 154 ? -12.083 21.928 6.836 1.00 77.31 154 PRO A N 1
ATOM 1198 C CA . PRO A 1 154 ? -10.634 21.733 6.820 1.00 77.31 154 PRO A CA 1
ATOM 1199 C C . PRO A 1 154 ? -9.965 21.973 8.176 1.00 77.31 154 PRO A C 1
ATOM 1201 O O . PRO A 1 154 ? -8.853 21.493 8.377 1.00 77.31 154 PRO A O 1
ATOM 1204 N N . ARG A 1 155 ? -10.618 22.718 9.081 1.00 81.31 155 ARG A N 1
ATOM 1205 C CA . ARG A 1 155 ? -10.109 23.022 10.430 1.00 81.31 155 ARG A CA 1
ATOM 1206 C C . ARG A 1 155 ? -10.296 21.870 11.415 1.00 81.31 155 ARG A C 1
ATOM 1208 O O . ARG A 1 155 ? -9.596 21.810 12.415 1.00 81.31 155 ARG A O 1
ATOM 1215 N N . GLU A 1 156 ? -11.219 20.957 11.131 1.00 88.56 156 GLU A N 1
ATOM 1216 C CA . GLU A 1 156 ? -11.528 19.810 11.993 1.00 88.56 156 GLU A CA 1
ATOM 1217 C C . GLU A 1 156 ? -10.896 18.510 11.489 1.00 88.56 156 GLU A C 1
ATOM 1219 O O . GLU A 1 156 ? -11.086 17.446 12.084 1.00 88.56 156 GLU A O 1
ATOM 1224 N N . THR A 1 157 ? -10.150 18.576 10.384 1.00 93.50 157 THR A N 1
ATOM 1225 C CA . THR A 1 157 ? -9.531 17.411 9.756 1.00 93.50 157 THR A CA 1
ATOM 1226 C C . THR A 1 157 ? -8.018 17.501 9.728 1.00 93.50 157 THR A C 1
ATOM 1228 O O . THR A 1 157 ? -7.467 18.540 9.374 1.00 93.50 157 THR A O 1
ATOM 1231 N N . ILE A 1 158 ? -7.376 16.368 9.986 1.00 95.75 158 ILE A N 1
ATOM 1232 C CA . ILE A 1 158 ? -5.935 16.147 9.852 1.00 95.75 158 ILE A CA 1
ATOM 1233 C C . ILE A 1 158 ? -5.660 14.978 8.895 1.00 95.75 158 ILE A C 1
ATOM 1235 O O . ILE A 1 158 ? -6.572 14.260 8.463 1.00 95.75 158 ILE A O 1
ATOM 1239 N N . GLY A 1 159 ? -4.387 14.758 8.576 1.00 93.81 159 GLY A N 1
ATOM 1240 C CA . GLY A 1 159 ? -3.932 13.669 7.706 1.00 93.81 159 GLY A CA 1
ATOM 1241 C C . GLY A 1 159 ? -3.535 14.129 6.306 1.00 93.81 159 GLY A C 1
ATOM 1242 O O . GLY A 1 159 ? -3.396 13.304 5.402 1.00 93.81 159 GLY A O 1
ATOM 1243 N N . LYS A 1 160 ? -3.357 15.437 6.098 1.00 94.56 160 LYS A N 1
ATOM 1244 C CA . LYS A 1 160 ? -2.598 15.948 4.953 1.00 94.56 160 LYS A CA 1
ATOM 1245 C C . LYS A 1 160 ? -1.121 15.592 5.135 1.00 94.56 160 LYS A C 1
ATOM 1247 O O . LYS A 1 160 ? -0.664 15.347 6.248 1.00 94.56 160 LYS A O 1
ATOM 1252 N N . VAL A 1 161 ? -0.369 15.613 4.035 1.00 96.06 161 VAL A N 1
ATOM 1253 C CA . VAL A 1 161 ? 1.080 15.348 4.058 1.00 96.06 161 VAL A CA 1
ATOM 1254 C C . VAL A 1 161 ? 1.791 16.277 5.044 1.00 96.06 161 VAL A C 1
ATOM 1256 O O . VAL A 1 161 ? 2.602 15.799 5.824 1.00 96.06 161 VAL A O 1
ATOM 1259 N N . VAL A 1 162 ? 1.413 17.561 5.085 1.00 95.88 162 VAL A N 1
ATOM 1260 C CA . VAL A 1 162 ? 1.962 18.543 6.035 1.00 95.88 162 VAL A CA 1
ATOM 1261 C C . VAL A 1 162 ? 1.684 18.186 7.501 1.00 95.88 162 VAL A C 1
ATOM 1263 O O . VAL A 1 162 ? 2.603 18.231 8.314 1.00 95.88 162 VAL A O 1
ATOM 1266 N N . ASP A 1 163 ? 0.460 17.762 7.832 1.00 96.69 163 ASP A N 1
ATOM 1267 C CA . ASP A 1 163 ? 0.090 17.377 9.203 1.00 96.69 163 ASP A CA 1
ATOM 1268 C C . ASP A 1 163 ? 0.910 16.157 9.646 1.00 96.69 163 ASP A C 1
ATOM 1270 O O . ASP A 1 163 ? 1.473 16.116 10.738 1.00 96.69 163 ASP A O 1
ATOM 1274 N N . ILE A 1 164 ? 1.023 15.172 8.750 1.00 98.19 164 ILE A N 1
ATOM 1275 C CA . ILE A 1 164 ? 1.756 13.930 8.994 1.00 98.19 164 ILE A CA 1
ATOM 1276 C C . ILE A 1 164 ? 3.254 14.203 9.129 1.00 98.19 164 ILE A C 1
ATOM 1278 O O . ILE A 1 164 ? 3.892 13.654 10.023 1.00 98.19 164 ILE A O 1
ATOM 1282 N N . HIS A 1 165 ? 3.812 15.056 8.270 1.00 98.38 165 HIS A N 1
ATOM 1283 C CA . HIS A 1 165 ? 5.209 15.472 8.337 1.00 98.38 165 HIS A CA 1
ATOM 1284 C C . HIS A 1 165 ? 5.523 16.117 9.693 1.00 98.38 165 HIS A C 1
ATOM 1286 O O . HIS A 1 165 ? 6.480 15.715 10.355 1.00 98.38 165 HIS A O 1
ATOM 1292 N N . HIS A 1 166 ? 4.671 17.042 10.151 1.00 98.06 166 HIS A N 1
ATOM 1293 C CA . HIS A 1 166 ? 4.793 17.660 11.473 1.00 98.06 166 HIS A CA 1
ATOM 1294 C C . HIS A 1 166 ? 4.782 16.601 12.586 1.00 98.06 166 HIS A C 1
ATOM 1296 O O . HIS A 1 166 ? 5.718 16.533 13.382 1.00 98.06 166 HIS A O 1
ATOM 1302 N N . SER A 1 167 ? 3.786 15.709 12.599 1.00 98.31 167 SER A N 1
ATOM 1303 C CA . SER A 1 167 ? 3.692 14.653 13.617 1.00 98.31 167 SER A CA 1
ATOM 1304 C C . SER A 1 167 ? 4.865 13.665 13.592 1.00 98.31 167 SER A C 1
ATOM 1306 O O . SER A 1 167 ? 5.185 13.054 14.612 1.00 98.31 167 SER A O 1
ATOM 1308 N N . LEU A 1 168 ? 5.521 13.461 12.447 1.00 98.50 168 LEU A N 1
ATOM 1309 C CA . LEU A 1 168 ? 6.723 12.627 12.369 1.00 98.50 168 LEU A CA 1
ATOM 1310 C C . LEU A 1 168 ? 7.940 13.308 12.998 1.00 98.50 168 LEU A C 1
ATOM 1312 O O . LEU A 1 168 ? 8.695 12.632 13.702 1.00 98.50 168 LEU A O 1
ATOM 1316 N N . ILE A 1 169 ? 8.097 14.619 12.800 1.00 98.38 169 ILE A N 1
ATOM 1317 C CA . ILE A 1 169 ? 9.146 15.417 13.451 1.00 98.38 169 ILE A CA 1
ATOM 1318 C C . ILE A 1 169 ? 8.948 15.424 14.968 1.00 98.38 169 ILE A C 1
ATOM 1320 O O . ILE A 1 169 ? 9.897 15.160 15.703 1.00 98.38 169 ILE A O 1
ATOM 1324 N N . GLU A 1 170 ? 7.715 15.617 15.446 1.00 98.00 170 GLU A N 1
ATOM 1325 C CA . GLU A 1 170 ? 7.387 15.524 16.880 1.00 98.00 170 GLU A CA 1
ATOM 1326 C C . GLU A 1 170 ? 7.759 14.156 17.479 1.00 98.00 170 GLU A C 1
ATOM 1328 O O . GLU A 1 170 ? 8.137 14.058 18.644 1.00 98.00 170 GLU A O 1
ATOM 1333 N N . ASN A 1 171 ? 7.718 13.090 16.671 1.00 97.06 171 ASN A N 1
ATOM 1334 C CA . ASN A 1 171 ? 8.146 11.741 17.058 1.00 97.06 171 ASN A CA 1
ATOM 1335 C C . ASN A 1 171 ? 9.660 11.482 16.891 1.00 97.06 171 ASN A C 1
ATOM 1337 O O . ASN A 1 171 ? 10.102 10.326 16.967 1.00 97.06 171 ASN A O 1
ATOM 1341 N N . GLY A 1 172 ? 10.453 12.532 16.664 1.00 97.12 172 GLY A N 1
ATOM 1342 C CA . GLY A 1 172 ? 11.912 12.485 16.566 1.00 97.12 172 GLY A CA 1
ATOM 1343 C C . GLY A 1 172 ? 12.448 12.014 15.212 1.00 97.12 172 GLY A C 1
ATOM 1344 O O . GLY A 1 172 ? 13.562 11.493 15.154 1.00 97.12 172 GLY A O 1
ATOM 1345 N N . CYS A 1 173 ? 11.665 12.125 14.133 1.00 97.62 173 CYS A N 1
ATOM 1346 C CA . CYS A 1 173 ? 12.180 11.905 12.778 1.00 97.62 173 CYS A CA 1
ATOM 1347 C C . CYS A 1 173 ? 12.899 13.161 12.272 1.00 97.62 173 CYS A C 1
ATOM 1349 O O . CYS A 1 173 ? 12.458 14.278 12.533 1.00 97.62 173 CYS A O 1
ATOM 1351 N N . ASP A 1 174 ? 13.970 12.979 11.504 1.00 97.38 174 ASP A N 1
ATOM 1352 C CA . ASP A 1 174 ? 14.644 14.073 10.812 1.00 97.38 174 ASP A CA 1
ATOM 1353 C C . ASP A 1 174 ? 13.793 14.518 9.615 1.00 97.38 174 ASP A C 1
ATOM 1355 O O . ASP A 1 174 ? 13.565 13.745 8.680 1.00 97.38 174 ASP A O 1
ATOM 1359 N N . GLY A 1 175 ? 13.315 15.764 9.657 1.00 96.25 175 GLY A N 1
ATOM 1360 C CA . GLY A 1 175 ? 12.497 16.355 8.599 1.00 96.25 175 GLY A CA 1
ATOM 1361 C C . GLY A 1 175 ? 13.208 16.440 7.248 1.00 96.25 175 GLY A C 1
ATOM 1362 O O . GLY A 1 175 ? 12.549 16.369 6.216 1.00 96.25 175 GLY A O 1
ATOM 1363 N N . SER A 1 176 ? 14.543 16.518 7.222 1.00 96.25 176 SER A N 1
ATOM 1364 C CA . SER A 1 176 ? 15.308 16.611 5.969 1.00 96.25 176 SER A CA 1
ATOM 1365 C C . SER A 1 176 ? 15.244 15.334 5.120 1.00 96.25 176 SER A C 1
ATOM 1367 O O . SER A 1 176 ? 15.405 15.388 3.902 1.00 96.25 176 SER A O 1
ATOM 1369 N N . LEU A 1 177 ? 14.959 14.189 5.748 1.00 96.06 177 LEU A N 1
ATOM 1370 C CA . LEU A 1 177 ? 14.844 12.889 5.082 1.00 96.06 177 LEU A CA 1
ATOM 1371 C C . LEU A 1 177 ? 13.403 12.558 4.658 1.00 96.06 177 LEU A C 1
ATOM 1373 O O . LEU A 1 177 ? 13.173 11.559 3.973 1.00 96.06 177 LEU A O 1
ATOM 1377 N N . LEU A 1 178 ? 12.419 13.352 5.085 1.00 96.81 178 LEU A N 1
ATOM 1378 C CA . LEU A 1 178 ? 10.997 13.084 4.882 1.00 96.81 178 LEU A CA 1
ATOM 1379 C C . LEU A 1 178 ? 10.464 13.806 3.642 1.00 96.81 178 LEU A C 1
ATOM 1381 O O . LEU A 1 178 ? 9.845 14.863 3.734 1.00 96.81 178 LEU A O 1
ATOM 1385 N N . SER A 1 179 ? 10.638 13.204 2.466 1.00 97.69 179 SER A N 1
ATOM 1386 C CA . SER A 1 179 ? 10.005 13.741 1.259 1.00 97.69 179 SER A CA 1
ATOM 1387 C C . SER A 1 179 ? 8.478 13.584 1.291 1.00 97.69 179 SER A C 1
ATOM 1389 O O . SER A 1 179 ? 7.925 12.614 1.826 1.00 97.69 179 SER A O 1
ATOM 1391 N N . GLU A 1 180 ? 7.771 14.515 0.645 1.00 97.56 180 GLU A N 1
ATOM 1392 C CA . GLU A 1 180 ? 6.314 14.436 0.496 1.00 97.56 180 GLU A CA 1
ATOM 1393 C C . GLU A 1 180 ? 5.876 13.159 -0.236 1.00 97.56 180 GLU A C 1
ATOM 1395 O O . GLU A 1 180 ? 4.883 12.530 0.143 1.00 97.56 180 GLU A O 1
ATOM 1400 N N . SER A 1 181 ? 6.643 12.736 -1.250 1.00 97.56 181 SER A N 1
ATOM 1401 C CA . SER A 1 181 ? 6.392 11.508 -2.009 1.00 97.56 181 SER A CA 1
ATOM 1402 C C . SER A 1 181 ? 6.523 10.256 -1.138 1.00 97.56 181 SER A C 1
ATOM 1404 O O . SER A 1 181 ? 5.676 9.362 -1.230 1.00 97.56 181 SER A O 1
ATOM 1406 N N . TRP A 1 182 ? 7.511 10.209 -0.234 1.00 98.38 182 TRP A N 1
ATOM 1407 C CA . TRP A 1 182 ? 7.691 9.111 0.720 1.00 98.38 182 TRP A CA 1
ATOM 1408 C C . TRP A 1 182 ? 6.485 9.005 1.659 1.00 98.38 182 TRP A C 1
ATOM 1410 O O . TRP A 1 182 ? 5.884 7.931 1.790 1.00 98.38 182 TRP A O 1
ATOM 1420 N N . ILE A 1 183 ? 6.066 10.131 2.250 1.00 98.44 183 ILE A N 1
ATOM 1421 C CA . ILE A 1 183 ? 4.896 10.177 3.139 1.00 98.44 183 ILE A CA 1
ATOM 1422 C C . ILE A 1 183 ? 3.645 9.723 2.386 1.00 98.44 183 ILE A C 1
ATOM 1424 O O . ILE A 1 183 ? 2.936 8.830 2.860 1.00 98.44 183 ILE A O 1
ATOM 1428 N N . HIS A 1 184 ? 3.386 10.290 1.206 1.00 97.50 184 HIS A N 1
ATOM 1429 C CA . HIS A 1 184 ? 2.208 9.966 0.405 1.00 97.50 184 HIS A CA 1
ATOM 1430 C C . HIS A 1 184 ? 2.137 8.469 0.064 1.00 97.50 184 HIS A C 1
ATOM 1432 O O . HIS A 1 184 ? 1.108 7.824 0.304 1.00 97.50 184 HIS A O 1
ATOM 1438 N N . ASN A 1 185 ? 3.242 7.902 -0.433 1.00 97.94 185 ASN A N 1
ATOM 1439 C CA . ASN A 1 185 ? 3.344 6.486 -0.776 1.00 97.94 185 ASN A CA 1
ATOM 1440 C C . ASN A 1 185 ? 3.084 5.587 0.443 1.00 97.94 185 ASN A C 1
ATOM 1442 O O . ASN A 1 185 ? 2.234 4.697 0.396 1.00 97.94 185 ASN A O 1
ATOM 1446 N N . HIS A 1 186 ? 3.761 5.816 1.569 1.00 98.50 186 HIS A N 1
ATOM 1447 C CA . HIS A 1 186 ? 3.607 4.920 2.717 1.00 98.50 186 HIS A CA 1
ATOM 1448 C C . HIS A 1 186 ? 2.267 5.067 3.434 1.00 98.50 186 HIS A C 1
ATOM 1450 O O . HIS A 1 186 ? 1.772 4.071 3.977 1.00 98.50 186 HIS A O 1
ATOM 1456 N N . CYS A 1 187 ? 1.640 6.247 3.385 1.00 98.38 187 CYS A N 1
ATOM 1457 C CA . CYS A 1 187 ? 0.272 6.428 3.865 1.00 98.38 187 CYS A CA 1
ATOM 1458 C C . CYS A 1 187 ? -0.698 5.496 3.138 1.00 98.38 187 CYS A C 1
ATOM 1460 O O . CYS A 1 187 ? -1.463 4.798 3.805 1.00 98.38 187 CYS A O 1
ATOM 1462 N N . ARG A 1 188 ? -0.612 5.411 1.800 1.00 98.06 188 ARG A N 1
ATOM 1463 C CA . ARG A 1 188 ? -1.439 4.510 0.975 1.00 98.06 188 ARG A CA 1
ATOM 1464 C C . ARG A 1 188 ? -1.426 3.083 1.531 1.00 98.06 188 ARG A C 1
ATOM 1466 O O . ARG A 1 188 ? -2.476 2.525 1.851 1.00 98.06 188 ARG A O 1
ATOM 1473 N N . TRP A 1 189 ? -0.237 2.511 1.719 1.00 98.50 189 TRP A N 1
ATOM 1474 C CA . TRP A 1 189 ? -0.084 1.114 2.135 1.00 98.50 189 TRP A CA 1
ATOM 1475 C C . TRP A 1 189 ? -0.451 0.868 3.596 1.00 98.50 189 TRP A C 1
ATOM 1477 O O . TRP A 1 189 ? -1.055 -0.158 3.919 1.00 98.50 189 TRP A O 1
ATOM 1487 N N . ILE A 1 190 ? -0.085 1.785 4.496 1.00 98.69 190 ILE A N 1
ATOM 1488 C CA . ILE A 1 190 ? -0.410 1.649 5.920 1.00 98.69 190 ILE A CA 1
ATOM 1489 C C . ILE A 1 190 ? -1.921 1.736 6.124 1.00 98.69 190 ILE A C 1
ATOM 1491 O O . ILE A 1 190 ? -2.476 0.872 6.801 1.00 98.69 190 ILE A O 1
ATOM 1495 N N . ILE A 1 191 ? -2.580 2.729 5.524 1.00 98.69 191 ILE A N 1
ATOM 1496 C CA . ILE A 1 191 ? -4.022 2.942 5.675 1.00 98.69 191 ILE A CA 1
ATOM 1497 C C . ILE A 1 191 ? -4.798 1.777 5.068 1.00 98.69 191 ILE A C 1
ATOM 1499 O O . ILE A 1 191 ? -5.672 1.228 5.738 1.00 98.69 191 ILE A O 1
ATOM 1503 N N . TRP A 1 192 ? -4.441 1.337 3.855 1.00 98.56 192 TRP A N 1
ATOM 1504 C CA . TRP A 1 192 ? -5.104 0.192 3.229 1.00 98.56 192 TRP A CA 1
ATOM 1505 C C . TRP A 1 192 ? -4.968 -1.073 4.086 1.00 98.56 192 TRP A C 1
ATOM 1507 O O . TRP A 1 192 ? -5.958 -1.758 4.341 1.00 98.56 192 TRP A O 1
ATOM 1517 N N . LYS A 1 193 ? -3.771 -1.341 4.625 1.00 97.81 193 LYS A N 1
ATOM 1518 C CA . LYS A 1 193 ? -3.551 -2.460 5.550 1.00 97.81 193 LYS A CA 1
ATOM 1519 C C . LYS A 1 193 ? -4.389 -2.328 6.823 1.00 97.81 193 LYS A C 1
ATOM 1521 O O . LYS A 1 193 ? -5.052 -3.287 7.196 1.00 97.81 193 LYS A O 1
ATOM 1526 N N . LEU A 1 194 ? -4.335 -1.179 7.499 1.00 97.19 194 LEU A N 1
ATOM 1527 C CA . LEU A 1 194 ? -5.070 -0.933 8.743 1.00 97.19 194 LEU A CA 1
ATOM 1528 C C . LEU A 1 194 ? -6.577 -1.139 8.546 1.00 97.19 194 LEU A C 1
ATOM 1530 O O . LEU A 1 194 ? -7.192 -1.873 9.316 1.00 97.19 194 LEU A O 1
ATOM 1534 N N . ALA A 1 195 ? -7.135 -0.568 7.476 1.00 96.50 195 ALA A N 1
ATOM 1535 C CA . ALA A 1 195 ? -8.538 -0.726 7.115 1.00 96.50 195 ALA A CA 1
ATOM 1536 C C . ALA A 1 195 ? -8.898 -2.196 6.862 1.00 96.50 195 ALA A C 1
ATOM 1538 O O . ALA A 1 195 ? -9.871 -2.698 7.416 1.00 96.50 195 ALA A O 1
ATOM 1539 N N . CYS A 1 196 ? -8.095 -2.915 6.070 1.00 93.75 196 CYS A N 1
ATOM 1540 C CA . CYS A 1 196 ? -8.304 -4.342 5.825 1.00 93.75 196 CYS A CA 1
ATOM 1541 C C . CYS A 1 196 ? -8.277 -5.157 7.121 1.00 93.75 196 CYS A C 1
ATOM 1543 O O . CYS A 1 196 ? -9.202 -5.921 7.364 1.00 93.75 196 CYS A O 1
ATOM 1545 N N . THR A 1 197 ? -7.268 -4.974 7.973 1.00 92.31 197 THR A N 1
ATOM 1546 C CA . THR A 1 197 ? -7.157 -5.729 9.228 1.00 92.31 197 THR A CA 1
ATOM 1547 C C . THR A 1 197 ? -8.335 -5.455 10.162 1.00 92.31 197 THR A C 1
ATOM 1549 O O . THR A 1 197 ? -8.854 -6.387 10.772 1.00 92.31 197 THR A O 1
ATOM 1552 N N . GLU A 1 198 ? -8.786 -4.204 10.258 1.00 93.25 198 GLU A N 1
ATOM 1553 C CA . GLU A 1 198 ? -9.947 -3.852 11.077 1.00 93.25 198 GLU A CA 1
ATOM 1554 C C . GLU A 1 198 ? -11.238 -4.497 10.555 1.00 93.25 198 GLU A C 1
ATOM 1556 O O . GLU A 1 198 ? -12.003 -5.045 11.347 1.00 93.25 198 GLU A O 1
ATOM 1561 N N . ARG A 1 199 ? -11.436 -4.522 9.228 1.00 92.12 199 ARG A N 1
ATOM 1562 C CA . ARG A 1 199 ? -12.560 -5.227 8.587 1.00 92.12 199 ARG A CA 1
ATOM 1563 C C . ARG A 1 199 ? -12.532 -6.734 8.838 1.00 92.12 199 ARG A C 1
ATOM 1565 O O . ARG A 1 199 ? -13.586 -7.326 9.010 1.00 92.12 199 ARG A O 1
ATOM 1572 N N . CYS A 1 200 ? -11.347 -7.346 8.883 1.00 88.88 200 CYS A N 1
ATOM 1573 C CA . CYS A 1 200 ? -11.206 -8.786 9.109 1.00 88.88 200 CYS A CA 1
ATOM 1574 C C . CYS A 1 200 ? -11.487 -9.213 10.552 1.00 88.88 200 CYS A C 1
ATOM 1576 O O . CYS A 1 200 ? -11.931 -10.338 10.776 1.00 88.88 200 CYS A O 1
ATOM 1578 N N . PHE A 1 201 ? -11.194 -8.346 11.526 1.00 90.19 201 PHE A N 1
ATOM 1579 C CA . PHE A 1 201 ? -11.306 -8.654 12.956 1.00 90.19 201 PHE A CA 1
ATOM 1580 C C . PHE A 1 201 ? -12.120 -7.586 13.701 1.00 90.19 201 PHE A C 1
ATOM 1582 O O . PHE A 1 201 ? -11.632 -6.999 14.674 1.00 90.19 201 PHE A O 1
ATOM 1589 N N . PRO A 1 202 ? -13.368 -7.321 13.280 1.00 90.75 202 PRO A N 1
ATOM 1590 C CA . PRO A 1 202 ? -14.115 -6.164 13.749 1.00 90.75 202 PRO A CA 1
ATOM 1591 C C . PRO A 1 202 ? -14.440 -6.261 15.250 1.00 90.75 202 PRO A C 1
ATOM 1593 O O . PRO A 1 202 ? -14.384 -5.258 15.951 1.00 90.75 202 PRO A O 1
ATOM 1596 N N . CYS A 1 203 ? -14.628 -7.465 15.806 1.00 88.25 203 CYS A N 1
ATOM 1597 C CA . CYS A 1 203 ? -14.801 -7.655 17.253 1.00 88.25 203 CYS A CA 1
ATOM 1598 C C . CYS A 1 203 ? -13.606 -7.169 18.085 1.00 88.25 203 CYS A C 1
ATOM 1600 O O . CYS A 1 203 ? -13.781 -6.605 19.165 1.00 88.25 203 CYS A O 1
ATOM 1602 N N . ALA A 1 204 ? -12.384 -7.392 17.600 1.00 88.12 204 ALA A N 1
ATOM 1603 C CA . ALA A 1 204 ? -11.167 -7.062 18.336 1.00 88.12 204 ALA A CA 1
ATOM 1604 C C . ALA A 1 204 ? -10.643 -5.656 18.021 1.00 88.12 204 ALA A C 1
ATOM 1606 O O . ALA A 1 204 ? -9.993 -5.043 18.867 1.00 88.12 204 ALA A O 1
ATOM 1607 N N . LEU A 1 205 ? -10.924 -5.147 16.820 1.00 92.12 205 LEU A N 1
ATOM 1608 C CA . LEU A 1 205 ? -10.264 -3.966 16.263 1.00 92.12 205 LEU A CA 1
ATOM 1609 C C . LEU A 1 205 ? -11.224 -2.849 15.839 1.00 92.12 205 LEU A C 1
ATOM 1611 O O . LEU A 1 205 ? -10.761 -1.730 15.609 1.00 92.12 205 LEU A O 1
ATOM 1615 N N . GLY A 1 206 ? -12.528 -3.124 15.759 1.00 92.75 206 GLY A N 1
ATOM 1616 C CA . GLY A 1 206 ? -13.538 -2.182 15.283 1.00 92.75 206 GLY A CA 1
ATOM 1617 C C . GLY A 1 206 ? -13.510 -0.864 16.049 1.00 92.75 206 GLY A C 1
ATOM 1618 O O . GLY A 1 206 ? -13.497 -0.847 17.285 1.00 92.75 206 GLY A O 1
ATOM 1619 N N . GLY A 1 207 ? -13.405 0.232 15.299 1.00 92.94 207 GLY A N 1
ATOM 1620 C CA . GLY A 1 207 ? -13.335 1.604 15.796 1.00 92.94 207 GLY A CA 1
ATOM 1621 C C . GLY A 1 207 ? -12.043 1.952 16.538 1.00 92.94 207 GLY A C 1
ATOM 1622 O O . GLY A 1 207 ? -11.956 3.035 17.114 1.00 92.94 207 GLY A O 1
ATOM 1623 N N . ARG A 1 208 ? -11.054 1.047 16.572 1.00 93.19 208 ARG A N 1
ATOM 1624 C CA . ARG A 1 208 ? -9.872 1.149 17.446 1.00 93.19 208 ARG A CA 1
ATOM 1625 C C . ARG A 1 208 ? -8.538 1.007 16.724 1.00 93.19 208 ARG A C 1
ATOM 1627 O O . ARG A 1 208 ? -7.543 1.494 17.252 1.00 93.19 208 ARG A O 1
ATOM 1634 N N . TYR A 1 209 ? -8.479 0.349 15.565 1.00 94.94 209 TYR A N 1
ATOM 1635 C CA . TYR A 1 209 ? -7.205 0.017 14.915 1.00 94.94 209 TYR A CA 1
ATOM 1636 C C . TYR A 1 209 ? -6.776 1.028 13.847 1.00 94.94 209 TYR A C 1
ATOM 1638 O O . TYR A 1 209 ? -5.645 1.516 13.879 1.00 94.94 209 TYR A O 1
ATOM 1646 N N . LEU A 1 210 ? -7.663 1.390 12.919 1.00 97.44 210 LEU A N 1
ATOM 1647 C CA . LEU A 1 210 ? -7.423 2.472 11.974 1.00 97.44 210 LEU A CA 1
ATOM 1648 C C . LEU A 1 210 ? -7.711 3.814 12.655 1.00 97.44 210 LEU A C 1
ATOM 1650 O O . LEU A 1 210 ? -8.850 4.259 12.751 1.00 97.44 210 LEU A O 1
ATOM 1654 N N . ASN A 1 211 ? -6.652 4.480 13.099 1.00 97.50 211 ASN A N 1
ATOM 1655 C CA . ASN A 1 211 ? -6.683 5.845 13.619 1.00 97.50 211 ASN A CA 1
ATOM 1656 C C . ASN A 1 211 ? -5.370 6.570 13.286 1.00 97.50 211 ASN A C 1
ATOM 1658 O O . ASN A 1 211 ? -4.383 5.940 12.885 1.00 97.50 211 ASN A O 1
ATOM 1662 N N . TYR A 1 212 ? -5.358 7.893 13.455 1.00 98.38 212 TYR A N 1
ATOM 1663 C CA . TYR A 1 212 ? -4.207 8.734 13.122 1.00 98.38 212 TYR A CA 1
ATOM 1664 C C . TYR A 1 212 ? -2.950 8.328 13.905 1.00 98.38 212 TYR A C 1
ATOM 1666 O O . TYR A 1 212 ? -1.884 8.165 13.318 1.00 98.38 212 TYR A O 1
ATOM 1674 N N . ALA A 1 213 ? -3.074 8.052 15.206 1.00 97.69 213 ALA A N 1
ATOM 1675 C CA . ALA A 1 213 ? -1.943 7.622 16.030 1.00 97.69 213 ALA A CA 1
ATOM 1676 C C . ALA A 1 213 ? -1.305 6.319 15.507 1.00 97.69 213 ALA A C 1
ATOM 1678 O O . ALA A 1 213 ? -0.083 6.191 15.446 1.00 97.69 213 ALA A O 1
ATOM 1679 N N . SER A 1 214 ? -2.120 5.359 15.064 1.00 97.75 214 SER A N 1
ATOM 1680 C CA . SER A 1 214 ? -1.655 4.089 14.491 1.00 97.75 214 SER A CA 1
ATOM 1681 C C . SER A 1 214 ? -0.973 4.272 13.137 1.00 97.75 214 SER A C 1
ATOM 1683 O O . SER A 1 214 ? -0.016 3.551 12.839 1.00 97.75 214 SER A O 1
ATOM 1685 N N . LEU A 1 215 ? -1.428 5.239 12.333 1.00 98.50 215 LEU A N 1
ATOM 1686 C CA . LEU A 1 215 ? -0.757 5.649 11.100 1.00 98.50 215 LEU A CA 1
ATOM 1687 C C . LEU A 1 215 ? 0.625 6.242 11.403 1.00 98.50 215 LEU A C 1
ATOM 1689 O O . LEU A 1 215 ? 1.620 5.745 10.869 1.00 98.50 215 LEU A O 1
ATOM 1693 N N . ILE A 1 216 ? 0.697 7.237 12.294 1.00 98.62 216 ILE A N 1
ATOM 1694 C CA . ILE A 1 216 ? 1.954 7.906 12.657 1.00 98.62 216 ILE A CA 1
ATOM 1695 C C . ILE A 1 216 ? 2.951 6.910 13.247 1.00 98.62 216 ILE A C 1
ATOM 1697 O O . ILE A 1 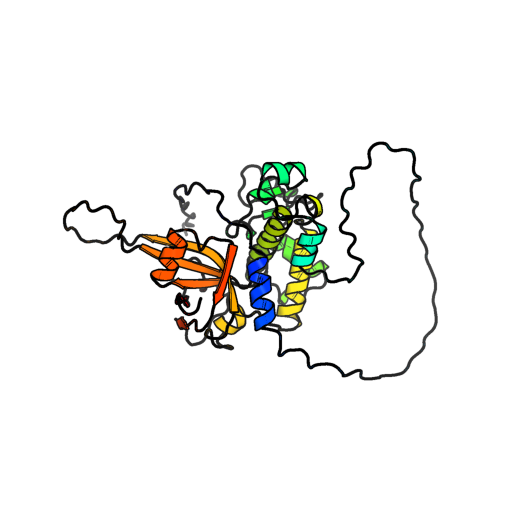216 ? 4.061 6.799 12.735 1.00 98.62 216 ILE A O 1
ATOM 1701 N N . ASN A 1 217 ? 2.538 6.076 14.205 1.00 98.19 217 ASN A N 1
ATOM 1702 C CA . ASN A 1 217 ? 3.400 5.048 14.800 1.00 98.19 217 ASN A CA 1
ATOM 1703 C C . ASN A 1 217 ? 4.038 4.120 13.752 1.00 98.19 217 ASN A C 1
ATOM 1705 O O . ASN A 1 217 ? 5.214 3.749 13.848 1.00 98.19 217 ASN A O 1
ATOM 1709 N N . GLN A 1 218 ? 3.272 3.730 12.731 1.00 98.44 218 GLN A N 1
ATOM 1710 C CA . GLN A 1 218 ? 3.779 2.872 11.665 1.00 98.44 218 GLN A CA 1
ATOM 1711 C C . GLN A 1 218 ? 4.665 3.614 10.671 1.00 98.44 218 GLN A C 1
ATOM 1713 O O . GLN A 1 218 ? 5.653 3.033 10.221 1.00 98.44 218 GLN A O 1
ATOM 1718 N N . LEU A 1 219 ? 4.363 4.873 10.356 1.00 98.69 219 LEU A N 1
ATOM 1719 C CA . LEU A 1 219 ? 5.242 5.718 9.551 1.00 98.69 219 LEU A CA 1
ATOM 1720 C C . LEU A 1 219 ? 6.578 5.947 10.264 1.00 98.69 219 LEU A C 1
ATOM 1722 O O . LEU A 1 219 ? 7.620 5.704 9.663 1.00 98.69 219 LEU A O 1
ATOM 1726 N N . THR A 1 220 ? 6.577 6.263 11.561 1.00 98.62 220 THR A N 1
ATOM 1727 C CA . THR A 1 220 ? 7.807 6.375 12.358 1.00 98.62 220 THR A CA 1
ATOM 1728 C C . THR A 1 220 ? 8.587 5.053 12.363 1.00 98.62 220 THR A C 1
ATOM 1730 O O . THR A 1 220 ? 9.815 5.038 12.284 1.00 98.62 220 THR A O 1
ATOM 1733 N N . SER A 1 221 ? 7.900 3.904 12.411 1.00 98.00 221 SER A N 1
ATOM 1734 C CA . SER A 1 221 ? 8.551 2.591 12.281 1.00 98.00 221 SER A CA 1
ATOM 1735 C C . SER A 1 221 ? 9.190 2.379 10.902 1.00 98.00 221 SER A C 1
ATOM 1737 O O . SER A 1 221 ? 10.299 1.843 10.827 1.00 98.00 221 SER A O 1
ATOM 1739 N N . ARG A 1 222 ? 8.528 2.804 9.817 1.00 98.44 222 ARG A N 1
ATOM 1740 C CA . ARG A 1 222 ? 9.084 2.738 8.455 1.00 98.44 222 ARG A CA 1
ATOM 1741 C C . ARG A 1 222 ? 10.277 3.668 8.287 1.00 98.44 222 ARG A C 1
ATOM 1743 O O . ARG A 1 222 ? 11.309 3.194 7.827 1.00 98.44 222 ARG A O 1
ATOM 1750 N N . TYR A 1 223 ? 10.178 4.911 8.757 1.00 98.56 223 TYR A N 1
ATOM 1751 C CA . TYR A 1 223 ? 11.280 5.876 8.786 1.00 98.56 223 TYR A CA 1
ATOM 1752 C C . TYR A 1 223 ? 12.519 5.271 9.459 1.00 98.56 223 TYR A C 1
ATOM 1754 O O . TYR A 1 223 ? 13.601 5.233 8.876 1.00 98.56 223 TYR A O 1
ATOM 1762 N N . ARG A 1 224 ? 12.351 4.691 10.658 1.00 98.12 224 ARG A N 1
ATOM 1763 C CA . ARG A 1 224 ? 13.461 4.061 11.392 1.00 98.12 224 ARG A CA 1
ATOM 1764 C C . ARG A 1 224 ? 14.110 2.915 10.619 1.00 98.12 224 ARG A C 1
ATOM 1766 O O . ARG A 1 224 ? 15.306 2.691 10.758 1.00 98.12 224 ARG A O 1
ATOM 1773 N N . LYS A 1 225 ? 13.333 2.144 9.857 1.00 97.12 225 LYS A N 1
ATOM 1774 C CA . LYS A 1 225 ? 13.843 0.996 9.095 1.00 97.12 225 LYS A CA 1
ATOM 1775 C C . LYS A 1 225 ? 14.528 1.427 7.806 1.00 97.12 225 LYS A C 1
ATOM 1777 O O . LYS A 1 225 ? 15.661 1.026 7.572 1.00 97.12 225 LYS A O 1
ATOM 1782 N N . GLU A 1 226 ? 13.837 2.205 6.990 1.00 97.75 226 GLU A N 1
ATOM 1783 C CA . GLU A 1 226 ? 14.277 2.519 5.638 1.00 97.75 226 GLU A CA 1
ATOM 1784 C C . GLU A 1 226 ? 15.212 3.723 5.592 1.00 97.75 226 GLU A C 1
ATOM 1786 O O . GLU A 1 226 ? 16.269 3.626 4.985 1.00 97.75 226 GLU A O 1
ATOM 1791 N N . LEU A 1 227 ? 14.852 4.831 6.241 1.00 97.19 227 LEU A N 1
ATOM 1792 C CA . LEU A 1 227 ? 15.601 6.083 6.127 1.00 97.19 227 LEU A CA 1
ATOM 1793 C C . LEU A 1 227 ? 16.748 6.140 7.142 1.00 97.19 227 LEU A C 1
ATOM 1795 O O . LEU A 1 227 ? 17.882 6.409 6.774 1.00 97.19 227 LEU A O 1
ATOM 1799 N N . SER A 1 228 ? 16.491 5.789 8.406 1.00 96.56 228 SER A N 1
ATOM 1800 C CA . SER A 1 228 ? 17.527 5.835 9.453 1.00 96.56 228 SER A CA 1
ATOM 1801 C C . SER A 1 228 ? 18.488 4.640 9.426 1.00 96.56 228 SER A C 1
ATOM 1803 O O . SER A 1 228 ? 19.676 4.808 9.679 1.00 96.56 228 SER A O 1
ATOM 1805 N N . ARG A 1 229 ? 17.995 3.424 9.155 1.00 97.06 229 ARG A N 1
ATOM 1806 C CA . ARG A 1 229 ? 18.813 2.192 9.153 1.00 97.06 229 ARG A CA 1
ATOM 1807 C C . ARG A 1 229 ? 19.148 1.680 7.752 1.00 97.06 229 ARG A C 1
ATOM 1809 O O . ARG A 1 229 ? 19.712 0.594 7.649 1.00 97.06 229 ARG A O 1
ATOM 1816 N N . ALA A 1 230 ? 18.753 2.403 6.702 1.00 95.94 230 ALA A N 1
ATOM 1817 C CA . ALA A 1 230 ? 19.005 2.044 5.305 1.00 95.94 230 ALA A CA 1
ATOM 1818 C C . ALA A 1 230 ? 18.560 0.614 4.912 1.00 95.94 230 ALA A C 1
ATOM 1820 O O . ALA A 1 230 ? 19.108 0.013 3.987 1.00 95.94 230 ALA A O 1
ATOM 1821 N N . LYS A 1 231 ? 17.557 0.031 5.594 1.00 97.19 231 LYS A N 1
ATOM 1822 C CA . LYS A 1 231 ? 17.028 -1.301 5.253 1.00 97.19 231 LYS A CA 1
ATOM 1823 C C . LYS A 1 231 ? 15.985 -1.178 4.148 1.00 97.19 231 LYS A C 1
ATOM 1825 O O . LYS A 1 231 ? 14.821 -0.880 4.418 1.00 97.19 231 LYS A O 1
ATOM 1830 N N . ARG A 1 232 ? 16.424 -1.419 2.912 1.00 95.62 232 ARG A N 1
ATOM 1831 C CA . ARG A 1 232 ? 15.617 -1.270 1.695 1.00 95.62 232 ARG A CA 1
ATOM 1832 C C . ARG A 1 232 ? 14.599 -2.416 1.532 1.00 95.62 232 ARG A C 1
ATOM 1834 O O . ARG A 1 232 ? 14.971 -3.578 1.701 1.00 95.62 232 ARG A O 1
ATOM 1841 N N . PRO A 1 233 ? 13.325 -2.116 1.216 1.00 96.75 233 PRO A N 1
ATOM 1842 C CA . PRO A 1 233 ? 12.323 -3.126 0.865 1.00 96.75 233 PRO A CA 1
ATOM 1843 C C . PRO A 1 233 ? 12.640 -3.854 -0.447 1.00 96.75 233 PRO A C 1
ATOM 1845 O O . PRO A 1 233 ? 13.384 -3.339 -1.282 1.00 96.75 233 PRO A O 1
ATOM 1848 N N . ALA A 1 234 ? 12.029 -5.025 -0.652 1.00 96.94 234 ALA A N 1
ATOM 1849 C CA . ALA A 1 234 ? 12.317 -5.904 -1.787 1.00 96.94 234 ALA A CA 1
ATOM 1850 C C . ALA A 1 234 ? 12.115 -5.204 -3.137 1.00 96.94 234 ALA A C 1
ATOM 1852 O O . ALA A 1 234 ? 13.020 -5.222 -3.972 1.00 96.94 234 ALA A O 1
ATOM 1853 N N . LEU A 1 235 ? 10.974 -4.529 -3.335 1.00 97.94 235 LEU A N 1
ATOM 1854 C CA . LEU A 1 235 ? 10.727 -3.817 -4.591 1.00 97.94 235 LEU A CA 1
ATOM 1855 C C . LEU A 1 235 ? 11.671 -2.635 -4.786 1.00 97.94 235 LEU A C 1
ATOM 1857 O O . LEU A 1 235 ? 12.042 -2.370 -5.922 1.00 97.94 235 LEU A O 1
ATOM 1861 N N . ARG A 1 236 ? 12.109 -1.963 -3.714 1.00 97.81 236 ARG A N 1
ATOM 1862 C CA . ARG A 1 236 ? 13.100 -0.887 -3.841 1.00 97.81 236 ARG A CA 1
ATOM 1863 C C . ARG A 1 236 ? 14.435 -1.433 -4.338 1.00 97.81 236 ARG A C 1
ATOM 1865 O O . ARG A 1 236 ? 14.979 -0.909 -5.292 1.00 97.81 236 ARG A O 1
ATOM 1872 N N . MET A 1 237 ? 14.920 -2.529 -3.757 1.00 97.75 237 MET A N 1
ATOM 1873 C CA . MET A 1 237 ? 16.166 -3.168 -4.208 1.00 97.75 237 MET A CA 1
ATOM 1874 C C . MET A 1 237 ? 16.075 -3.685 -5.649 1.00 97.75 237 MET A C 1
ATOM 1876 O O . MET A 1 237 ? 17.044 -3.615 -6.395 1.00 97.75 237 MET A O 1
ATOM 1880 N N . ILE A 1 238 ? 14.913 -4.204 -6.048 1.00 97.31 238 ILE A N 1
ATOM 1881 C CA . ILE A 1 238 ? 14.687 -4.710 -7.405 1.00 97.31 238 ILE A CA 1
ATOM 1882 C C . ILE A 1 238 ? 14.595 -3.557 -8.423 1.00 97.31 238 ILE A C 1
ATOM 1884 O O . ILE A 1 238 ? 15.228 -3.630 -9.472 1.00 97.31 238 ILE A O 1
ATOM 1888 N N . LEU A 1 239 ? 13.866 -2.477 -8.115 1.00 97.31 239 LEU A N 1
ATOM 1889 C CA . LEU A 1 239 ? 13.735 -1.297 -8.988 1.00 97.31 239 LEU A CA 1
ATOM 1890 C C . LEU A 1 239 ? 15.052 -0.531 -9.144 1.00 97.31 239 LEU A C 1
ATOM 1892 O O . LEU A 1 239 ? 15.374 -0.089 -10.243 1.00 97.31 239 LEU A O 1
ATOM 1896 N N . ASN A 1 240 ? 15.846 -0.453 -8.078 1.00 96.69 240 ASN A N 1
ATOM 1897 C CA . ASN A 1 240 ? 17.195 0.109 -8.095 1.00 96.69 240 ASN A CA 1
ATOM 1898 C C . ASN A 1 240 ? 18.244 -0.834 -8.722 1.00 96.69 240 ASN A C 1
ATOM 1900 O O . ASN A 1 240 ? 19.421 -0.493 -8.733 1.00 96.69 240 ASN A O 1
ATOM 1904 N N . ARG A 1 241 ? 17.844 -2.015 -9.223 1.00 95.38 241 ARG A N 1
ATOM 1905 C CA . ARG A 1 241 ? 18.725 -3.028 -9.839 1.00 95.38 241 ARG A CA 1
ATOM 1906 C C . ARG A 1 241 ? 19.805 -3.613 -8.914 1.00 95.38 241 ARG A C 1
ATOM 1908 O O . ARG A 1 241 ? 20.707 -4.293 -9.388 1.00 95.38 241 ARG A O 1
ATOM 1915 N N . ASP A 1 242 ? 19.678 -3.459 -7.595 1.00 95.88 242 ASP A N 1
ATOM 1916 C CA . ASP A 1 242 ? 20.580 -4.096 -6.622 1.00 95.88 242 ASP A CA 1
ATOM 1917 C C . ASP A 1 242 ? 20.355 -5.613 -6.512 1.00 95.88 242 ASP A C 1
ATOM 1919 O O . ASP A 1 242 ? 21.242 -6.368 -6.110 1.00 95.88 242 ASP A O 1
ATOM 1923 N N . ILE A 1 243 ? 19.130 -6.066 -6.791 1.00 95.94 243 ILE A N 1
ATOM 1924 C CA . ILE A 1 243 ? 18.734 -7.473 -6.730 1.00 95.94 243 ILE A CA 1
ATOM 1925 C C . ILE A 1 243 ? 17.988 -7.857 -8.006 1.00 95.94 243 ILE A C 1
ATOM 1927 O O . ILE A 1 243 ? 17.113 -7.134 -8.475 1.00 95.94 243 ILE A O 1
ATOM 1931 N N . ALA A 1 244 ? 18.282 -9.052 -8.523 1.00 95.62 244 ALA A N 1
ATOM 1932 C CA . ALA A 1 244 ? 17.567 -9.619 -9.658 1.00 95.62 244 ALA A CA 1
ATOM 1933 C C . ALA A 1 244 ? 16.076 -9.845 -9.352 1.00 95.62 244 ALA A C 1
ATOM 1935 O O . ALA A 1 244 ? 15.716 -10.479 -8.356 1.00 95.62 244 ALA A O 1
ATOM 1936 N N . SER A 1 245 ? 15.212 -9.411 -10.272 1.00 96.19 245 SER A N 1
ATOM 1937 C CA . SER A 1 245 ? 13.759 -9.617 -10.204 1.00 96.19 245 SER A CA 1
ATOM 1938 C C . SER A 1 245 ? 13.334 -11.086 -10.295 1.00 96.19 245 SER A C 1
ATOM 1940 O O . SER A 1 245 ? 12.181 -11.402 -10.020 1.00 96.19 245 SER A O 1
ATOM 1942 N N . SER A 1 246 ? 14.248 -11.982 -10.680 1.00 96.12 246 SER A N 1
ATOM 1943 C CA . SER A 1 246 ? 14.005 -13.421 -10.770 1.00 96.12 246 SER A CA 1
ATOM 1944 C C . SER A 1 246 ? 13.923 -14.109 -9.407 1.00 96.12 246 SER A C 1
ATOM 1946 O O . SER A 1 246 ? 13.392 -15.218 -9.321 1.00 96.12 246 SER A O 1
ATOM 1948 N N . LYS A 1 247 ? 14.424 -13.472 -8.338 1.00 95.75 247 LYS A N 1
ATOM 1949 C CA . LYS A 1 247 ? 14.365 -14.042 -6.989 1.00 95.75 247 LYS A CA 1
ATOM 1950 C C . LYS A 1 247 ? 12.909 -14.204 -6.523 1.00 95.75 247 LYS A C 1
ATOM 1952 O O . LYS A 1 247 ? 12.094 -13.319 -6.787 1.00 95.75 247 LYS A O 1
ATOM 1957 N N . PRO A 1 248 ? 12.586 -15.288 -5.793 1.00 96.56 248 PRO A N 1
ATOM 1958 C CA . PRO A 1 248 ? 11.252 -15.482 -5.241 1.00 96.56 248 PRO A CA 1
ATOM 1959 C C . PRO A 1 248 ? 10.826 -14.329 -4.326 1.00 96.56 248 PRO A C 1
ATOM 1961 O O . PRO A 1 248 ? 11.579 -13.914 -3.442 1.00 96.56 248 PRO A O 1
ATOM 1964 N N . MET A 1 249 ? 9.603 -13.837 -4.503 1.00 96.50 249 MET A N 1
ATOM 1965 C CA . MET A 1 249 ? 9.011 -12.789 -3.669 1.00 96.50 249 MET A CA 1
ATOM 1966 C C . MET A 1 249 ? 7.493 -12.930 -3.596 1.00 96.50 249 MET A C 1
ATOM 1968 O O . MET A 1 249 ? 6.857 -13.438 -4.513 1.00 96.50 249 MET A O 1
ATOM 1972 N N . ILE A 1 250 ? 6.889 -12.447 -2.511 1.00 97.81 250 ILE A N 1
ATOM 1973 C CA . ILE A 1 250 ? 5.430 -12.392 -2.385 1.00 97.81 250 ILE A CA 1
ATOM 1974 C C . ILE A 1 250 ? 4.979 -10.968 -2.663 1.00 97.81 250 ILE A C 1
ATOM 1976 O O . ILE A 1 250 ? 5.317 -10.056 -1.906 1.00 97.81 250 ILE A O 1
ATOM 1980 N N . LEU A 1 251 ? 4.163 -10.789 -3.696 1.00 98.44 251 LEU A N 1
ATOM 1981 C CA . LEU A 1 251 ? 3.569 -9.500 -4.029 1.00 98.44 251 LEU A CA 1
ATOM 1982 C C . LEU A 1 251 ? 2.049 -9.554 -3.895 1.00 98.44 251 LEU A C 1
ATOM 1984 O O . LEU A 1 251 ? 1.416 -10.584 -4.103 1.00 98.44 251 LEU A O 1
ATOM 1988 N N . CYS A 1 252 ? 1.447 -8.435 -3.518 1.00 98.56 252 CYS A N 1
ATOM 1989 C CA . CYS A 1 252 ? 0.005 -8.278 -3.396 1.00 98.56 252 CYS A CA 1
ATOM 1990 C C . CYS A 1 252 ? -0.525 -7.488 -4.590 1.00 98.56 252 CYS A C 1
ATOM 1992 O O . CYS A 1 252 ? 0.012 -6.427 -4.892 1.00 98.56 252 CYS A O 1
ATOM 1994 N N . VAL A 1 253 ? -1.599 -7.948 -5.224 1.00 98.56 253 VAL A N 1
ATOM 1995 C CA . VAL A 1 253 ? -2.296 -7.183 -6.265 1.00 98.56 253 VAL A CA 1
ATOM 1996 C C . VAL A 1 253 ? -2.937 -5.960 -5.621 1.00 98.56 253 VAL A C 1
ATOM 1998 O O . VAL A 1 253 ? -3.836 -6.107 -4.793 1.00 98.56 253 VAL A O 1
ATOM 2001 N N . SER A 1 254 ? -2.471 -4.763 -5.967 1.00 98.00 254 SER A N 1
ATOM 2002 C CA . SER A 1 254 ? -3.070 -3.505 -5.523 1.00 98.00 254 SER A CA 1
ATOM 2003 C C . SER A 1 254 ? -4.069 -2.971 -6.531 1.00 98.00 254 SER A C 1
ATOM 2005 O O . SER A 1 254 ? -5.098 -2.472 -6.096 1.00 98.00 254 SER A O 1
ATOM 2007 N N . LEU A 1 255 ? -3.823 -3.105 -7.837 1.00 97.62 255 LEU A N 1
ATOM 2008 C CA . LEU A 1 255 ? -4.748 -2.656 -8.884 1.00 97.62 255 LEU A CA 1
ATOM 2009 C C . LEU A 1 255 ? -4.761 -3.579 -10.095 1.00 97.62 255 LEU A C 1
ATOM 2011 O O . LEU A 1 255 ? -3.787 -4.270 -10.385 1.00 97.62 255 LEU A O 1
ATOM 2015 N N . ILE A 1 256 ? -5.878 -3.547 -10.821 1.00 96.56 256 ILE A N 1
ATOM 2016 C CA . ILE A 1 256 ? -6.049 -4.207 -12.115 1.00 96.56 256 ILE A CA 1
ATOM 2017 C C . ILE A 1 256 ? -6.270 -3.109 -13.154 1.00 96.56 256 ILE A C 1
ATOM 2019 O O . ILE A 1 256 ? -7.289 -2.421 -13.135 1.00 96.56 256 ILE A O 1
ATOM 2023 N N . LEU A 1 257 ? -5.313 -2.949 -14.062 1.00 94.50 257 LEU A N 1
ATOM 2024 C CA . LEU A 1 257 ? -5.288 -1.876 -15.049 1.00 94.50 257 LEU A CA 1
ATOM 2025 C C . LEU A 1 257 ? -5.719 -2.426 -16.411 1.00 94.50 257 LEU A C 1
ATOM 2027 O O . LEU A 1 257 ? -5.169 -3.421 -16.887 1.00 94.50 257 LEU A O 1
ATOM 2031 N N . ARG A 1 258 ? -6.715 -1.786 -17.029 1.00 92.00 258 ARG A N 1
ATOM 2032 C CA . ARG A 1 258 ? -7.286 -2.182 -18.324 1.00 92.00 258 ARG A CA 1
ATOM 2033 C C . ARG A 1 258 ? -7.187 -1.025 -19.305 1.00 92.00 258 ARG A C 1
ATOM 2035 O O . ARG A 1 258 ? -7.726 0.047 -19.032 1.00 92.00 258 ARG A O 1
ATOM 2042 N N . TRP A 1 259 ? -6.561 -1.253 -20.454 1.00 87.38 259 TRP A N 1
ATOM 2043 C CA . TRP A 1 259 ? -6.541 -0.291 -21.555 1.00 87.38 259 TRP A CA 1
ATOM 2044 C C . TRP A 1 259 ? -7.146 -0.897 -22.808 1.00 87.38 259 TRP A C 1
ATOM 2046 O O . TRP A 1 259 ? -6.641 -1.890 -23.321 1.00 87.38 259 TRP A O 1
ATOM 2056 N N . THR A 1 260 ? -8.184 -0.253 -23.334 1.00 81.00 260 THR A N 1
ATOM 2057 C CA . THR A 1 260 ? -8.768 -0.628 -24.622 1.00 81.00 260 THR A CA 1
ATOM 2058 C C . THR A 1 260 ? -7.952 -0.019 -25.751 1.00 81.00 260 THR A C 1
ATOM 2060 O O . THR A 1 260 ? -7.879 1.208 -25.880 1.00 81.00 260 THR A O 1
ATOM 2063 N N . VAL A 1 261 ? -7.347 -0.855 -26.594 1.00 73.19 261 VAL A N 1
ATOM 2064 C CA . VAL A 1 261 ? -6.718 -0.380 -27.830 1.00 73.19 261 VAL A CA 1
ATOM 2065 C C . VAL A 1 261 ? -7.816 -0.204 -28.874 1.00 73.19 261 VAL A C 1
ATOM 2067 O O . VAL A 1 261 ? -8.379 -1.172 -29.384 1.00 73.19 261 VAL A O 1
ATOM 2070 N N . LYS A 1 262 ? -8.144 1.052 -29.196 1.00 65.88 262 LYS A N 1
ATOM 2071 C CA . LYS A 1 262 ? -9.004 1.354 -30.344 1.00 65.88 262 LYS A CA 1
ATOM 2072 C C . LYS A 1 262 ? -8.226 0.999 -31.607 1.00 65.88 262 LYS A C 1
ATOM 2074 O O . LYS A 1 262 ? -7.291 1.704 -31.971 1.00 65.88 262 LYS A O 1
ATOM 2079 N N . SER A 1 263 ? -8.590 -0.109 -32.239 1.00 56.91 263 SER A N 1
ATOM 2080 C CA . SER A 1 263 ? -8.019 -0.491 -33.527 1.00 56.91 263 SER A CA 1
ATOM 2081 C C . SER A 1 263 ? -8.558 0.482 -34.575 1.00 56.91 263 SER A C 1
ATOM 2083 O O . SER A 1 263 ? -9.759 0.516 -34.831 1.00 56.91 263 SER A O 1
ATOM 2085 N N . THR A 1 264 ? -7.697 1.326 -35.141 1.00 48.34 264 THR A N 1
ATOM 2086 C CA . THR A 1 264 ? -8.019 2.167 -36.303 1.00 48.34 264 THR A CA 1
ATOM 2087 C C . THR A 1 264 ? -7.977 1.314 -37.565 1.00 48.34 264 THR A C 1
ATOM 2089 O O . THR A 1 264 ? -7.118 1.492 -38.423 1.00 48.34 264 THR A O 1
ATOM 2092 N N . SER A 1 265 ? -8.872 0.338 -37.656 1.00 50.09 265 SER A N 1
ATOM 2093 C CA . SER A 1 265 ? -9.060 -0.462 -38.859 1.00 50.09 265 SER A CA 1
ATOM 2094 C C . SER A 1 265 ? -10.523 -0.371 -39.261 1.00 50.09 265 SER A C 1
ATOM 2096 O O . SER A 1 265 ? -11.392 -1.004 -38.664 1.00 50.09 265 SER A O 1
ATOM 2098 N N . THR A 1 266 ? -10.775 0.461 -40.266 1.00 45.69 266 THR A N 1
ATOM 2099 C CA . THR A 1 266 ? -12.010 0.520 -41.045 1.00 45.69 266 THR A CA 1
ATOM 2100 C C . THR A 1 266 ? -12.169 -0.784 -41.828 1.00 45.69 266 THR A C 1
ATOM 2102 O O . THR A 1 266 ? -11.945 -0.780 -43.028 1.00 45.69 266 THR A O 1
ATOM 2105 N N . ILE A 1 267 ? -12.479 -1.911 -41.181 1.00 51.91 267 ILE A N 1
ATOM 2106 C CA . ILE A 1 267 ? -12.936 -3.129 -41.868 1.00 51.91 267 ILE A CA 1
ATOM 2107 C C . ILE A 1 267 ? -14.025 -3.793 -41.017 1.00 51.91 267 ILE A C 1
ATOM 2109 O O . ILE A 1 267 ? -14.006 -3.755 -39.789 1.00 51.91 267 ILE A O 1
ATOM 2113 N N . GLU A 1 268 ? -15.022 -4.284 -41.735 1.00 45.44 268 GLU A N 1
ATOM 2114 C CA . GLU A 1 268 ? -16.411 -4.513 -41.376 1.00 45.44 268 GLU A CA 1
ATOM 2115 C C . GLU A 1 268 ? -16.674 -5.498 -40.231 1.00 45.44 268 GLU A C 1
ATOM 2117 O O . GLU A 1 268 ? -15.920 -6.422 -39.935 1.00 45.44 268 GLU A O 1
ATOM 2122 N N . LYS A 1 269 ? -17.830 -5.266 -39.605 1.00 48.44 269 LYS A N 1
ATOM 2123 C CA . LYS A 1 269 ? -18.453 -6.082 -38.569 1.00 48.44 269 LYS A CA 1
ATOM 2124 C C . LYS A 1 269 ? -18.614 -7.531 -39.038 1.00 48.44 269 LYS A C 1
ATOM 2126 O O . LYS A 1 269 ? -19.389 -7.793 -39.952 1.00 48.44 269 LYS A O 1
ATOM 2131 N N . GLN A 1 270 ? -18.026 -8.468 -38.302 1.00 39.69 270 GLN A N 1
ATOM 2132 C CA . GLN A 1 270 ? -18.650 -9.772 -38.104 1.00 39.69 270 GLN A CA 1
ATOM 2133 C C . GLN A 1 270 ? -18.805 -10.040 -36.611 1.00 39.69 270 GLN A C 1
ATOM 2135 O O . GLN A 1 270 ? -17.848 -10.038 -35.837 1.00 39.69 270 GLN A O 1
ATOM 2140 N N . GLU A 1 271 ? -20.062 -10.213 -36.218 1.00 46.06 271 GLU A N 1
ATOM 2141 C CA . GLU A 1 271 ? -20.491 -10.586 -34.882 1.00 46.06 271 GLU A CA 1
ATOM 2142 C C . GLU A 1 271 ? -20.071 -12.031 -34.604 1.00 46.06 271 GLU A C 1
ATOM 2144 O O . GLU A 1 271 ? -20.742 -12.981 -34.992 1.00 46.06 271 GLU A O 1
ATOM 2149 N N . THR A 1 272 ? -18.957 -12.204 -33.898 1.00 37.88 272 THR A N 1
ATOM 2150 C CA . THR A 1 272 ? -18.718 -13.416 -33.114 1.00 37.88 272 THR A CA 1
ATOM 2151 C C . THR A 1 272 ? -18.362 -13.017 -31.689 1.00 37.88 272 THR A C 1
ATOM 2153 O O . THR A 1 272 ? -17.496 -12.190 -31.408 1.00 37.88 272 THR A O 1
ATOM 2156 N N . SER A 1 273 ? -19.143 -13.554 -30.767 1.00 46.88 273 SER A N 1
ATOM 2157 C CA . SER A 1 273 ? -19.222 -13.229 -29.352 1.00 46.88 273 SER A CA 1
ATOM 2158 C C . SER A 1 273 ? -18.064 -13.823 -28.545 1.00 46.88 273 SER A C 1
ATOM 2160 O O . SER A 1 273 ? -18.263 -14.617 -27.635 1.00 46.88 273 SER A O 1
ATOM 2162 N N . PHE A 1 274 ? -16.846 -13.357 -28.809 1.00 41.50 274 PHE A N 1
ATOM 2163 C CA . PHE A 1 274 ? -15.758 -13.343 -27.831 1.00 41.50 274 PHE A CA 1
ATOM 2164 C C . PHE A 1 274 ? -15.144 -11.946 -27.871 1.00 41.50 274 PHE A C 1
ATOM 2166 O O . PHE A 1 274 ? -14.724 -11.484 -28.925 1.00 41.50 274 PHE A O 1
ATOM 2173 N N . ARG A 1 275 ? -15.129 -11.236 -26.734 1.00 45.19 275 ARG A N 1
ATOM 2174 C CA . ARG A 1 275 ? -14.509 -9.904 -26.588 1.00 45.19 275 ARG A CA 1
ATOM 2175 C C . ARG A 1 275 ? -12.984 -10.001 -26.766 1.00 45.19 275 ARG A C 1
ATOM 2177 O O . ARG A 1 275 ? -12.243 -9.880 -25.799 1.00 45.19 275 ARG A O 1
ATOM 2184 N N . GLY A 1 276 ? -12.528 -10.237 -27.990 1.00 40.59 276 GLY A N 1
ATOM 2185 C CA . GLY A 1 276 ? -11.135 -10.211 -28.427 1.00 40.59 276 GLY A CA 1
ATOM 2186 C C . GLY A 1 276 ? -10.749 -8.833 -28.954 1.00 40.59 276 GLY A C 1
ATOM 2187 O O . GLY A 1 276 ? -10.217 -8.715 -30.050 1.00 40.59 276 GLY A O 1
ATOM 2188 N N . GLY A 1 277 ? -11.065 -7.774 -28.204 1.00 47.31 277 GLY A N 1
ATOM 2189 C CA . GLY A 1 277 ? -10.380 -6.499 -28.405 1.00 47.31 277 GLY A CA 1
ATOM 2190 C C . GLY A 1 277 ? -8.930 -6.654 -27.951 1.00 47.31 277 GLY A C 1
ATOM 2191 O O . GLY A 1 277 ? -8.671 -7.416 -27.021 1.00 47.31 277 GLY A O 1
ATOM 2192 N N . ASN A 1 278 ? -7.994 -5.946 -28.588 1.00 61.25 278 ASN A N 1
ATOM 2193 C CA . ASN A 1 278 ? -6.585 -5.832 -28.182 1.00 61.25 278 ASN A CA 1
ATOM 2194 C C . ASN A 1 278 ? -6.448 -5.114 -26.816 1.00 61.25 278 ASN A C 1
ATOM 2196 O O . ASN A 1 278 ? -5.767 -4.099 -26.696 1.00 61.25 278 ASN A O 1
ATOM 2200 N N . ASP A 1 279 ? -7.148 -5.581 -25.787 1.00 74.88 279 ASP A N 1
ATOM 2201 C CA . ASP A 1 279 ? -7.185 -4.977 -24.466 1.00 74.88 279 ASP A CA 1
ATOM 2202 C C . ASP A 1 279 ? -5.925 -5.379 -23.701 1.00 74.88 279 ASP A C 1
ATOM 2204 O O . ASP A 1 279 ? -5.647 -6.555 -23.450 1.00 74.88 279 ASP A O 1
ATOM 2208 N N . GLU A 1 280 ? -5.144 -4.378 -23.312 1.00 87.06 280 GLU A N 1
ATOM 2209 C CA . GLU A 1 280 ? -3.965 -4.588 -22.492 1.00 87.06 280 GLU A CA 1
ATOM 2210 C C . GLU A 1 280 ? -4.386 -4.647 -21.021 1.00 87.06 280 GLU A C 1
ATOM 2212 O O . GLU A 1 280 ? -4.861 -3.660 -20.451 1.00 87.06 280 GLU A O 1
ATOM 2217 N N . LEU A 1 281 ? -4.211 -5.822 -20.414 1.00 92.62 281 LEU A N 1
ATOM 2218 C CA . LEU A 1 281 ? -4.463 -6.074 -19.000 1.00 92.62 281 LEU A CA 1
ATOM 2219 C C . LEU A 1 281 ? -3.127 -6.143 -18.254 1.00 92.62 281 LEU A C 1
ATOM 2221 O O . LEU A 1 281 ? -2.304 -7.015 -18.540 1.00 92.62 281 LEU A O 1
ATOM 2225 N N . ARG A 1 282 ? -2.926 -5.243 -17.289 1.00 95.06 282 ARG A N 1
ATOM 2226 C CA . ARG A 1 282 ? -1.772 -5.249 -16.375 1.00 95.06 282 ARG A CA 1
ATOM 2227 C C . ARG A 1 282 ? -2.234 -5.313 -14.925 1.00 95.06 282 ARG A C 1
ATOM 2229 O O . ARG A 1 282 ? -3.367 -4.951 -14.606 1.00 95.06 282 ARG A O 1
ATOM 2236 N N . LEU A 1 283 ? -1.333 -5.724 -14.043 1.00 97.31 283 LEU A N 1
ATOM 2237 C CA . LEU A 1 283 ? -1.519 -5.621 -12.596 1.00 97.31 283 LEU A CA 1
ATOM 2238 C C . LEU A 1 283 ? -0.618 -4.518 -12.039 1.00 97.31 283 LEU A C 1
ATOM 2240 O O . LEU A 1 283 ? 0.480 -4.313 -12.540 1.00 97.31 283 LEU A O 1
ATOM 2244 N N . GLU A 1 284 ? -1.049 -3.831 -10.989 1.00 98.12 284 GLU A N 1
ATOM 2245 C CA . GLU A 1 284 ? -0.137 -3.150 -10.068 1.00 98.12 284 GLU A CA 1
ATOM 2246 C C . GLU A 1 284 ? 0.075 -4.088 -8.878 1.00 98.12 284 GLU A C 1
ATOM 2248 O O . GLU A 1 284 ? -0.891 -4.588 -8.292 1.00 98.12 284 GLU A O 1
ATOM 2253 N N . LEU A 1 285 ? 1.334 -4.359 -8.550 1.00 98.50 285 LEU A N 1
ATOM 2254 C CA . LEU A 1 285 ? 1.735 -5.272 -7.488 1.00 98.50 285 LEU A CA 1
ATOM 2255 C C . LEU A 1 285 ? 2.519 -4.520 -6.417 1.00 98.50 285 LEU A C 1
ATOM 2257 O O . LEU A 1 285 ? 3.323 -3.660 -6.750 1.00 98.50 285 LEU A O 1
ATOM 2261 N N . THR A 1 286 ? 2.337 -4.862 -5.143 1.00 98.69 286 THR A N 1
ATOM 2262 C CA . THR A 1 286 ? 3.032 -4.227 -4.014 1.00 98.69 286 THR A CA 1
ATOM 2263 C C . THR A 1 286 ? 3.641 -5.246 -3.053 1.00 98.69 286 THR A C 1
ATOM 2265 O O . THR A 1 286 ? 3.021 -6.261 -2.733 1.00 98.69 286 THR A O 1
ATOM 2268 N N . ASP A 1 287 ? 4.830 -4.948 -2.527 1.00 98.12 287 ASP A N 1
ATOM 2269 C CA . ASP A 1 287 ? 5.442 -5.648 -1.382 1.00 98.12 287 ASP A CA 1
ATOM 2270 C C . ASP A 1 287 ? 4.979 -5.070 -0.025 1.00 98.12 287 ASP A C 1
ATOM 2272 O O . ASP A 1 287 ? 5.470 -5.440 1.045 1.00 98.12 287 ASP A O 1
ATOM 2276 N N . GLY A 1 288 ? 4.026 -4.134 -0.053 1.00 97.50 288 GLY A N 1
ATOM 2277 C CA . GLY A 1 288 ? 3.552 -3.371 1.095 1.00 97.50 288 GLY A CA 1
ATOM 2278 C C . GLY A 1 288 ? 4.390 -2.129 1.409 1.00 97.50 288 GLY A C 1
ATOM 2279 O O . GLY A 1 288 ? 4.054 -1.413 2.360 1.00 97.50 288 GLY A O 1
ATOM 2280 N N . TRP A 1 289 ? 5.460 -1.852 0.661 1.00 98.38 289 TRP A N 1
ATOM 2281 C CA . TRP A 1 289 ? 6.272 -0.635 0.762 1.00 98.38 289 TRP A CA 1
ATOM 2282 C C . TRP A 1 289 ? 6.215 0.212 -0.488 1.00 98.38 289 TRP A C 1
ATOM 2284 O O . TRP A 1 289 ? 5.990 1.415 -0.371 1.00 98.38 289 TRP A O 1
ATOM 2294 N N . TYR A 1 290 ? 6.374 -0.421 -1.639 1.00 98.44 290 TYR A N 1
ATOM 2295 C CA . TYR A 1 290 ? 6.325 0.205 -2.949 1.00 98.44 290 TYR A CA 1
ATOM 2296 C C . TYR A 1 290 ? 5.454 -0.630 -3.878 1.00 98.44 290 TYR A C 1
ATOM 2298 O O . TYR A 1 290 ? 4.915 -1.666 -3.480 1.00 98.44 290 TYR A O 1
ATOM 2306 N N . SER A 1 291 ? 5.286 -0.171 -5.109 1.00 98.00 291 SER A N 1
ATOM 2307 C CA . SER A 1 291 ? 4.500 -0.865 -6.122 1.00 98.00 291 SER A CA 1
ATOM 2308 C C . SER A 1 291 ? 5.214 -0.904 -7.460 1.00 98.00 291 SER A C 1
ATOM 2310 O O . SER A 1 291 ? 6.000 -0.011 -7.771 1.00 98.00 291 SER A O 1
ATOM 2312 N N . VAL A 1 292 ? 4.901 -1.917 -8.258 1.00 97.88 292 VAL A N 1
ATOM 2313 C CA . VAL A 1 292 ? 5.453 -2.151 -9.590 1.00 97.88 292 VAL A CA 1
ATOM 2314 C C . VAL A 1 292 ? 4.343 -2.582 -10.547 1.00 97.88 292 VAL A C 1
ATOM 2316 O O . VAL A 1 292 ? 3.497 -3.395 -10.159 1.00 97.88 292 VAL A O 1
ATOM 2319 N N . PRO A 1 293 ? 4.288 -2.047 -11.779 1.00 97.44 293 PRO A N 1
ATOM 2320 C CA . PRO A 1 293 ? 3.381 -2.583 -12.779 1.00 97.44 293 PRO A CA 1
ATOM 2321 C C . PRO A 1 293 ? 3.884 -3.942 -13.255 1.00 97.44 293 PRO A C 1
ATOM 2323 O O . PRO A 1 293 ? 5.088 -4.161 -13.396 1.00 97.44 293 PRO A O 1
ATOM 2326 N N . ALA A 1 294 ? 2.957 -4.837 -13.562 1.00 97.38 294 ALA A N 1
ATOM 2327 C CA . ALA A 1 294 ? 3.250 -6.167 -14.045 1.00 97.38 294 ALA A CA 1
ATOM 2328 C C . ALA A 1 294 ? 2.508 -6.483 -15.346 1.00 97.38 294 ALA A C 1
ATOM 2330 O O . ALA A 1 294 ? 1.283 -6.347 -15.435 1.00 97.38 294 ALA A O 1
ATOM 2331 N N . LEU A 1 295 ? 3.270 -6.931 -16.345 1.00 95.38 295 LEU A N 1
ATOM 2332 C CA . LEU A 1 295 ? 2.753 -7.602 -17.531 1.00 95.38 295 LEU A CA 1
ATOM 2333 C C . LEU A 1 295 ? 2.497 -9.061 -17.180 1.00 95.38 295 LEU A C 1
ATOM 2335 O O . LEU A 1 295 ? 3.362 -9.730 -16.620 1.00 95.38 295 LEU A O 1
ATOM 2339 N N . ILE A 1 296 ? 1.318 -9.542 -17.543 1.00 95.62 296 ILE A N 1
ATOM 2340 C CA . ILE A 1 296 ? 0.880 -10.908 -17.285 1.00 95.62 296 ILE A CA 1
ATOM 2341 C C . ILE A 1 296 ? 0.623 -11.631 -18.608 1.00 95.62 296 ILE A C 1
ATOM 2343 O O . ILE A 1 296 ? 0.158 -11.018 -19.574 1.00 95.62 296 ILE A O 1
ATOM 2347 N N . ASP A 1 297 ? 0.936 -12.923 -18.654 1.00 94.88 297 ASP A N 1
ATOM 2348 C CA . ASP A 1 297 ? 0.623 -13.789 -19.793 1.00 94.88 297 ASP A CA 1
ATOM 2349 C C . ASP A 1 297 ? -0.881 -14.103 -19.893 1.00 94.88 297 ASP A C 1
ATOM 2351 O O . ASP A 1 297 ? -1.673 -13.767 -19.009 1.00 94.88 297 ASP A O 1
ATOM 2355 N N . ASP A 1 298 ? -1.301 -14.747 -20.981 1.00 94.19 298 ASP A N 1
ATOM 2356 C CA . ASP A 1 298 ? -2.722 -15.016 -21.231 1.00 94.19 298 ASP A CA 1
ATOM 2357 C C . ASP A 1 298 ? -3.351 -15.964 -20.200 1.00 94.19 298 ASP A C 1
ATOM 2359 O O . ASP A 1 298 ? -4.542 -15.853 -19.892 1.00 94.19 298 ASP A O 1
ATOM 2363 N N . THR A 1 299 ? -2.549 -16.836 -19.590 1.00 96.38 299 THR A N 1
ATOM 2364 C CA . THR A 1 299 ? -3.004 -17.733 -18.525 1.00 96.38 299 THR A CA 1
ATOM 2365 C C . THR A 1 299 ? -3.340 -16.942 -17.262 1.00 96.38 299 THR A C 1
ATOM 2367 O O . THR A 1 299 ? -4.459 -17.056 -16.750 1.00 96.38 299 THR A O 1
ATOM 2370 N N . LEU A 1 300 ? -2.440 -16.070 -16.798 1.00 96.31 300 LEU A N 1
ATOM 2371 C CA . LEU A 1 300 ? -2.689 -15.160 -15.678 1.00 96.31 300 LEU A CA 1
ATOM 2372 C C . LEU A 1 300 ? -3.830 -14.183 -15.996 1.00 96.31 300 LEU A C 1
ATOM 2374 O O . LEU A 1 300 ? -4.688 -13.953 -15.138 1.00 96.31 300 LEU A O 1
ATOM 2378 N N . LYS A 1 301 ? -3.922 -13.663 -17.230 1.00 95.56 301 LYS A N 1
ATOM 2379 C CA . LYS A 1 301 ? -5.077 -12.848 -17.658 1.00 95.56 301 LYS A CA 1
ATOM 2380 C C . LYS A 1 301 ? -6.380 -13.627 -17.508 1.00 95.56 301 LYS A C 1
ATOM 2382 O O . LYS A 1 301 ? -7.352 -13.084 -16.985 1.00 95.56 301 LYS A O 1
ATOM 2387 N N . SER A 1 302 ? -6.406 -14.904 -17.897 1.00 95.31 302 SER A N 1
ATOM 2388 C CA . SER A 1 302 ? -7.587 -15.757 -17.728 1.00 95.31 302 SER A CA 1
ATOM 2389 C C . SER A 1 302 ? -7.976 -15.910 -16.252 1.00 95.31 302 SER A C 1
ATOM 2391 O O . SER A 1 302 ? -9.164 -15.906 -15.928 1.00 95.31 302 SER A O 1
ATOM 2393 N N . PHE A 1 303 ? -6.999 -15.977 -15.341 1.00 96.94 303 PHE A N 1
ATOM 2394 C CA . PHE A 1 303 ? -7.249 -16.024 -13.900 1.00 96.94 303 PHE A CA 1
ATOM 2395 C C . PHE A 1 303 ? -7.781 -14.702 -13.358 1.00 96.94 303 PHE A C 1
ATOM 2397 O O . PHE A 1 303 ? -8.636 -14.728 -12.477 1.00 96.94 303 PHE A O 1
ATOM 2404 N N . VAL A 1 304 ? -7.362 -13.560 -13.900 1.00 96.12 304 VAL A N 1
ATOM 2405 C CA . VAL A 1 304 ? -7.963 -12.261 -13.565 1.00 96.12 304 VAL A CA 1
ATOM 2406 C C . VAL A 1 304 ? -9.402 -12.173 -14.086 1.00 96.12 304 VAL A C 1
ATOM 2408 O O . VAL A 1 304 ? -10.301 -11.781 -13.349 1.00 96.12 304 VAL A O 1
ATOM 2411 N N . ILE A 1 305 ? -9.653 -12.584 -15.335 1.00 94.44 305 ILE A N 1
ATOM 2412 C CA . ILE A 1 305 ? -10.989 -12.548 -15.963 1.00 94.44 305 ILE A CA 1
ATOM 2413 C C . ILE A 1 305 ? -11.975 -13.467 -15.236 1.00 94.44 305 ILE A C 1
ATOM 2415 O O . ILE A 1 305 ? -13.125 -13.096 -15.028 1.00 94.44 305 ILE A O 1
ATOM 2419 N N . ARG A 1 306 ? -11.520 -14.654 -14.823 1.00 95.44 306 ARG A N 1
ATOM 2420 C CA . ARG A 1 306 ? -12.295 -15.611 -14.012 1.00 95.44 306 ARG A CA 1
ATOM 2421 C C . ARG A 1 306 ? -12.303 -15.261 -12.525 1.00 95.44 306 ARG A C 1
ATOM 2423 O O . ARG A 1 306 ? -12.791 -16.049 -11.721 1.00 95.44 306 ARG A O 1
ATOM 2430 N N . GLU A 1 307 ? -11.714 -14.123 -12.166 1.00 94.75 307 GLU A N 1
ATOM 2431 C CA . GLU A 1 307 ? -11.652 -13.592 -10.811 1.00 94.75 307 GLU A CA 1
ATOM 2432 C C . GLU A 1 307 ? -11.022 -14.547 -9.786 1.00 94.75 307 GLU A C 1
ATOM 2434 O O . GLU A 1 307 ? -11.351 -14.540 -8.602 1.00 94.75 307 GLU A O 1
ATOM 2439 N N . LYS A 1 308 ? -10.080 -15.376 -10.229 1.00 96.00 308 LYS A N 1
ATOM 2440 C CA . LYS A 1 308 ? -9.165 -16.101 -9.341 1.00 96.00 308 LYS A CA 1
ATOM 2441 C C . LYS A 1 308 ? -8.067 -15.182 -8.807 1.00 96.00 308 LYS A C 1
ATOM 2443 O O . LYS A 1 308 ? -7.619 -15.369 -7.682 1.00 96.00 308 LYS A O 1
ATOM 2448 N N . ILE A 1 309 ? -7.665 -14.188 -9.602 1.00 97.06 309 ILE A N 1
ATOM 2449 C CA . ILE A 1 309 ? -6.770 -13.104 -9.192 1.00 97.06 309 ILE A CA 1
ATOM 2450 C C . ILE A 1 309 ? -7.601 -11.823 -9.102 1.00 97.06 309 ILE A C 1
ATOM 2452 O O . ILE A 1 309 ? -8.101 -11.320 -10.106 1.00 97.06 309 ILE A O 1
ATOM 2456 N N . GLN A 1 310 ? -7.750 -11.315 -7.885 1.00 96.25 310 GLN A N 1
ATOM 2457 C CA . GLN A 1 310 ? -8.474 -10.084 -7.550 1.00 96.25 310 GLN A CA 1
ATOM 2458 C C . GLN A 1 310 ? -7.549 -9.119 -6.796 1.00 96.25 310 GLN A C 1
ATOM 2460 O O . GLN A 1 310 ? -6.483 -9.520 -6.317 1.00 96.25 310 GLN A O 1
ATOM 2465 N N . ILE A 1 311 ? -7.953 -7.860 -6.637 1.00 96.75 311 ILE A N 1
ATOM 2466 C CA . ILE A 1 311 ? -7.256 -6.926 -5.742 1.00 96.75 311 ILE A CA 1
ATOM 2467 C C . ILE A 1 311 ? -7.203 -7.533 -4.329 1.00 96.75 311 ILE A C 1
ATOM 2469 O O . ILE A 1 311 ? -8.169 -8.128 -3.859 1.00 96.75 311 ILE A O 1
ATOM 2473 N N . GLY A 1 312 ? -6.044 -7.437 -3.675 1.00 95.75 312 GLY A N 1
ATOM 2474 C CA . GLY A 1 312 ? -5.758 -8.083 -2.390 1.00 95.75 312 GLY A CA 1
ATOM 2475 C C . GLY A 1 312 ? -5.161 -9.493 -2.497 1.00 95.75 312 GLY A C 1
ATOM 2476 O O . GLY A 1 312 ? -4.599 -9.987 -1.512 1.00 95.75 312 GLY A O 1
ATOM 2477 N N . THR A 1 313 ? -5.202 -10.124 -3.679 1.00 97.00 313 THR A N 1
ATOM 2478 C CA . THR A 1 313 ? -4.589 -11.447 -3.913 1.00 97.00 313 THR A CA 1
ATOM 2479 C C . THR A 1 313 ? -3.081 -11.372 -3.719 1.00 97.00 313 THR A C 1
ATOM 2481 O O . THR A 1 313 ? -2.432 -10.450 -4.211 1.00 97.00 313 THR A O 1
ATOM 2484 N N . LYS A 1 314 ? -2.511 -12.353 -3.015 1.00 96.50 314 LYS A N 1
ATOM 2485 C CA . LYS A 1 314 ? -1.060 -12.506 -2.878 1.00 96.50 314 LYS A CA 1
ATOM 2486 C C . LYS A 1 314 ? -0.549 -13.538 -3.868 1.00 96.50 314 LYS A C 1
ATOM 2488 O O . LYS A 1 314 ? -1.088 -14.637 -3.924 1.00 96.50 314 LYS A O 1
ATOM 2493 N N . LEU A 1 315 ? 0.487 -13.169 -4.604 1.00 97.56 315 LEU A N 1
ATOM 2494 C CA . LEU A 1 315 ? 1.138 -13.979 -5.619 1.00 97.56 315 LEU A CA 1
ATOM 2495 C C . LEU A 1 315 ? 2.551 -14.310 -5.141 1.00 97.56 315 LEU A C 1
ATOM 2497 O O . LEU A 1 315 ? 3.278 -13.405 -4.724 1.00 97.56 315 LEU A O 1
ATOM 2501 N N . LEU A 1 316 ? 2.923 -15.589 -5.186 1.00 98.00 316 LEU A N 1
ATOM 2502 C CA . LEU A 1 316 ? 4.315 -16.006 -5.049 1.00 98.00 316 LEU A CA 1
ATOM 2503 C C . LEU A 1 316 ? 4.952 -15.883 -6.427 1.00 98.00 316 LEU A C 1
ATOM 2505 O O . LEU A 1 316 ? 4.712 -16.710 -7.288 1.00 98.00 316 LEU A O 1
ATOM 2509 N N . VAL A 1 317 ? 5.739 -14.841 -6.635 1.00 96.62 317 VAL A N 1
ATOM 2510 C CA . VAL A 1 317 ? 6.375 -14.544 -7.913 1.00 96.62 317 VAL A CA 1
ATOM 2511 C C . VAL A 1 317 ? 7.793 -15.100 -7.916 1.00 96.62 317 VAL A C 1
ATOM 2513 O O . VAL A 1 317 ? 8.594 -14.744 -7.053 1.00 96.62 317 VAL A O 1
ATOM 2516 N N . CYS A 1 318 ? 8.110 -15.920 -8.912 1.00 96.38 318 CYS A N 1
ATOM 2517 C CA . CYS A 1 318 ? 9.435 -16.471 -9.180 1.00 96.38 318 CYS A CA 1
ATOM 2518 C C . CYS A 1 318 ? 9.838 -16.168 -10.630 1.00 96.38 318 CYS A C 1
ATOM 2520 O O . CYS A 1 318 ? 8.983 -16.030 -11.501 1.00 96.38 318 CYS A O 1
ATOM 2522 N N . ASN A 1 319 ? 11.142 -16.086 -10.909 1.00 96.31 319 ASN A N 1
ATOM 2523 C CA . ASN A 1 319 ? 11.686 -15.924 -12.266 1.00 96.31 319 ASN A CA 1
ATOM 2524 C C . ASN A 1 319 ? 11.078 -14.755 -13.069 1.00 96.31 319 ASN A C 1
ATOM 2526 O O . ASN A 1 319 ? 11.042 -14.789 -14.298 1.00 96.31 319 ASN A O 1
ATOM 2530 N N . ALA A 1 320 ? 10.618 -13.706 -12.384 1.00 96.75 320 ALA A N 1
ATOM 2531 C CA . ALA A 1 320 ? 10.093 -12.524 -13.042 1.00 96.75 320 ALA A CA 1
ATOM 2532 C C . ALA A 1 320 ? 11.209 -11.723 -13.719 1.00 96.75 320 ALA A C 1
ATOM 2534 O O . ALA A 1 320 ? 12.341 -11.638 -13.230 1.00 96.75 320 ALA A O 1
ATOM 2535 N N . VAL A 1 321 ? 10.871 -11.089 -14.839 1.00 96.19 321 VAL A N 1
ATOM 2536 C CA . VAL A 1 321 ? 11.829 -10.320 -15.644 1.00 96.19 321 VAL A CA 1
ATOM 2537 C C . VAL A 1 321 ? 11.453 -8.850 -15.615 1.00 96.19 321 VAL A C 1
ATOM 2539 O O . VAL A 1 321 ? 10.389 -8.465 -16.094 1.00 96.19 321 VAL A O 1
ATOM 2542 N N . MET A 1 322 ? 12.330 -8.018 -15.066 1.00 95.62 322 MET A N 1
ATOM 2543 C CA . MET A 1 322 ? 12.178 -6.571 -15.120 1.00 95.62 322 MET A CA 1
ATOM 2544 C C . MET A 1 322 ? 12.632 -6.039 -16.480 1.00 95.62 322 MET A C 1
ATOM 2546 O O . MET A 1 322 ? 13.760 -6.287 -16.902 1.00 95.62 322 MET A O 1
ATOM 2550 N N . VAL A 1 323 ? 11.751 -5.301 -17.151 1.00 94.25 323 VAL A N 1
ATOM 2551 C CA . VAL A 1 323 ? 11.985 -4.711 -18.474 1.00 94.25 323 VAL A CA 1
ATOM 2552 C C . VAL A 1 323 ? 11.885 -3.195 -18.391 1.00 94.25 323 VAL A C 1
ATOM 2554 O O . VAL A 1 323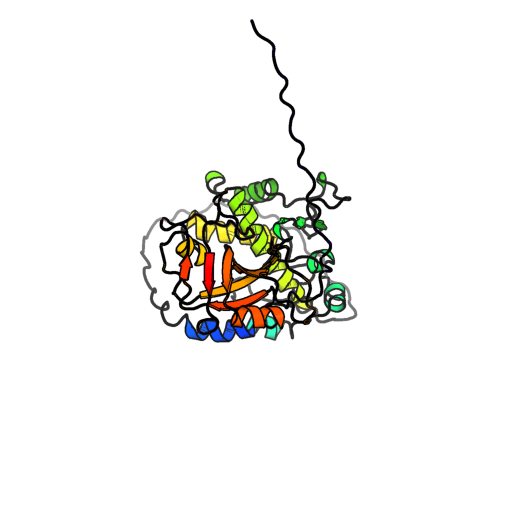 ? 10.947 -2.679 -17.783 1.00 94.25 323 VAL A O 1
ATOM 2557 N N . GLY A 1 324 ? 12.807 -2.507 -19.067 1.00 91.12 324 GLY A N 1
ATOM 2558 C CA . GLY A 1 324 ? 12.880 -1.048 -19.114 1.00 91.12 324 GLY A CA 1
ATOM 2559 C C . GLY A 1 324 ? 13.789 -0.470 -18.029 1.00 91.12 324 GLY A C 1
ATOM 2560 O O . GLY A 1 324 ? 13.955 -1.078 -16.977 1.00 91.12 324 GLY A O 1
ATOM 2561 N N . ASN A 1 325 ? 14.383 0.690 -18.317 1.00 84.44 325 ASN A N 1
ATOM 2562 C CA . ASN A 1 325 ? 15.378 1.396 -17.501 1.00 84.44 325 ASN A CA 1
ATOM 2563 C C . ASN A 1 325 ? 16.464 0.477 -16.891 1.00 84.44 325 ASN A C 1
ATOM 2565 O O . ASN A 1 325 ? 16.334 -0.028 -15.769 1.00 84.44 325 ASN A O 1
ATOM 2569 N N . GLU A 1 326 ? 17.522 0.231 -17.665 1.00 87.69 326 GLU A N 1
ATOM 2570 C CA . GLU A 1 326 ? 18.628 -0.661 -17.281 1.00 87.69 326 GLU A CA 1
ATOM 2571 C C . GLU A 1 326 ? 19.453 -0.114 -16.106 1.00 87.69 326 GLU A C 1
ATOM 2573 O O . GLU A 1 326 ? 19.953 -0.899 -15.305 1.00 87.69 326 GLU A O 1
ATOM 2578 N N . ASP A 1 327 ? 19.499 1.210 -15.928 1.00 90.88 327 ASP A N 1
ATOM 2579 C CA . ASP A 1 327 ? 20.237 1.869 -14.839 1.00 90.88 327 ASP A CA 1
ATOM 2580 C C . ASP A 1 327 ? 19.476 1.859 -13.497 1.00 90.88 327 ASP A C 1
ATOM 2582 O O . ASP A 1 327 ? 19.994 2.282 -12.463 1.00 90.88 327 ASP A O 1
ATOM 2586 N N . GLY A 1 328 ? 18.240 1.351 -13.495 1.00 93.62 328 GLY A N 1
ATOM 2587 C CA . GLY A 1 328 ? 17.354 1.355 -12.336 1.00 93.62 328 GLY A CA 1
ATOM 2588 C C . GLY A 1 328 ? 16.601 2.668 -12.139 1.00 93.62 328 GLY A C 1
ATOM 2589 O O . GLY A 1 328 ? 16.831 3.675 -12.806 1.00 93.62 328 GLY A O 1
ATOM 2590 N N . ILE A 1 329 ? 15.617 2.639 -11.242 1.00 95.81 329 ILE A N 1
ATOM 2591 C CA . ILE A 1 329 ? 14.744 3.782 -10.966 1.00 95.81 329 ILE A CA 1
ATOM 2592 C C . ILE A 1 329 ? 14.406 3.862 -9.480 1.00 95.81 329 ILE A C 1
ATOM 2594 O O . ILE A 1 329 ? 14.119 2.841 -8.854 1.00 95.81 329 ILE A O 1
ATOM 2598 N N . ASP A 1 330 ? 14.407 5.072 -8.912 1.00 96.19 330 ASP A N 1
ATOM 2599 C CA . ASP A 1 330 ? 13.873 5.260 -7.563 1.00 96.19 330 ASP A CA 1
ATOM 2600 C C . ASP A 1 330 ? 12.334 5.131 -7.608 1.00 96.19 330 ASP A C 1
ATOM 2602 O O . ASP A 1 330 ? 11.684 5.812 -8.407 1.00 96.19 330 ASP A O 1
ATOM 2606 N N . PRO A 1 331 ? 11.713 4.286 -6.762 1.00 96.69 331 PRO A N 1
ATOM 2607 C CA . PRO A 1 331 ? 10.258 4.123 -6.725 1.00 96.69 331 PRO A CA 1
ATOM 2608 C C . PRO A 1 331 ? 9.470 5.388 -6.338 1.00 96.69 331 PRO A C 1
ATOM 2610 O O . PRO A 1 331 ? 8.239 5.371 -6.404 1.00 96.69 331 PRO A O 1
ATOM 2613 N N . LEU A 1 332 ? 10.137 6.449 -5.882 1.00 96.62 332 LEU A N 1
ATOM 2614 C CA . LEU A 1 332 ? 9.551 7.750 -5.556 1.00 96.62 332 LEU A CA 1
ATOM 2615 C C . LEU A 1 332 ? 9.865 8.833 -6.599 1.00 96.62 332 LEU A C 1
ATOM 2617 O O . LEU A 1 332 ? 9.476 9.987 -6.394 1.00 96.62 332 LEU A O 1
ATOM 2621 N N . ASP A 1 333 ? 10.553 8.486 -7.690 1.00 95.44 333 ASP A N 1
ATOM 2622 C CA . ASP A 1 333 ? 10.834 9.408 -8.787 1.00 95.44 333 ASP A CA 1
ATOM 2623 C C . ASP A 1 333 ? 9.538 9.854 -9.485 1.00 95.44 333 ASP A C 1
ATOM 2625 O O . ASP A 1 333 ? 8.620 9.066 -9.715 1.00 95.44 333 ASP A O 1
ATOM 2629 N N . SER A 1 334 ? 9.467 11.130 -9.866 1.00 92.44 334 SER A N 1
ATOM 2630 C CA . SER A 1 334 ? 8.294 11.712 -10.536 1.00 92.44 334 SER A CA 1
ATOM 2631 C C . SER A 1 334 ? 7.927 11.045 -11.873 1.00 92.44 334 SER A C 1
ATOM 2633 O O . SER A 1 334 ? 6.750 11.028 -12.256 1.00 92.44 334 SER A O 1
ATOM 2635 N N . SER A 1 335 ? 8.916 10.473 -12.567 1.00 92.06 335 SER A N 1
ATOM 2636 C CA . SER A 1 335 ? 8.752 9.722 -13.815 1.00 92.06 335 SER A CA 1
ATOM 2637 C C . SER A 1 335 ? 8.222 8.301 -13.592 1.00 92.06 335 SER A C 1
ATOM 2639 O O . SER A 1 335 ? 7.684 7.681 -14.517 1.00 92.06 335 SER A O 1
ATOM 2641 N N . TYR A 1 336 ? 8.316 7.780 -12.365 1.00 95.38 336 TYR A N 1
ATOM 2642 C CA . TYR A 1 336 ? 7.873 6.438 -12.025 1.00 95.38 336 TYR A CA 1
ATOM 2643 C C . TYR A 1 336 ? 6.406 6.423 -11.588 1.00 95.38 336 TYR A C 1
ATOM 2645 O O . TYR A 1 336 ? 6.054 6.682 -10.439 1.00 95.38 336 TYR A O 1
ATOM 2653 N N . GLN A 1 337 ? 5.520 6.078 -12.526 1.00 93.25 337 GLN A N 1
ATOM 2654 C CA . GLN A 1 337 ? 4.076 6.014 -12.278 1.00 93.25 337 GLN A CA 1
ATOM 2655 C C . GLN A 1 337 ? 3.507 4.622 -12.609 1.00 93.25 337 GLN A C 1
ATOM 2657 O O . GLN A 1 337 ? 3.082 4.398 -13.750 1.00 93.25 337 GLN A O 1
ATOM 2662 N N . PRO A 1 338 ? 3.464 3.685 -11.634 1.00 92.12 338 PRO A N 1
ATOM 2663 C CA . PRO A 1 338 ? 3.044 2.287 -11.827 1.00 92.12 338 PRO A CA 1
ATOM 2664 C C . PRO A 1 338 ? 1.644 2.100 -12.411 1.00 92.12 338 PRO A C 1
ATOM 2666 O O . PRO A 1 338 ? 1.355 1.093 -13.048 1.00 92.12 338 PRO A O 1
ATOM 2669 N N . THR A 1 339 ? 0.755 3.065 -12.208 1.00 91.81 339 THR A N 1
ATOM 2670 C CA . THR A 1 339 ? -0.629 3.000 -12.690 1.00 91.81 339 THR A CA 1
ATOM 2671 C C . THR A 1 339 ? -0.783 3.465 -14.136 1.00 91.81 339 THR A C 1
ATOM 2673 O O . THR A 1 339 ? -1.870 3.365 -14.706 1.00 91.81 339 THR A O 1
ATOM 2676 N N . THR A 1 340 ? 0.289 3.957 -14.762 1.00 90.75 340 THR A N 1
ATOM 2677 C CA . THR A 1 340 ? 0.256 4.469 -16.132 1.00 90.75 340 THR A CA 1
ATOM 2678 C C . THR A 1 340 ? 0.802 3.458 -17.130 1.00 90.75 340 THR A C 1
ATOM 2680 O O . THR A 1 340 ? 1.743 2.710 -16.867 1.00 90.75 340 THR A O 1
ATOM 2683 N N . ARG A 1 341 ? 0.249 3.481 -18.347 1.00 87.25 341 ARG A N 1
ATOM 2684 C CA . ARG A 1 341 ? 0.707 2.617 -19.444 1.00 87.25 341 ARG A CA 1
ATOM 2685 C C . ARG A 1 341 ? 2.167 2.878 -19.835 1.00 87.25 341 ARG A C 1
ATOM 2687 O O . ARG A 1 341 ? 2.856 1.956 -20.264 1.00 87.25 341 ARG A O 1
ATOM 2694 N N . LYS A 1 342 ? 2.616 4.128 -19.678 1.00 87.81 342 LYS A N 1
ATOM 2695 C CA . LYS A 1 342 ? 3.951 4.627 -20.040 1.00 87.81 342 LYS A CA 1
ATOM 2696 C C . LYS A 1 342 ? 4.984 4.487 -18.915 1.00 87.81 342 LYS A C 1
ATOM 2698 O O . LYS A 1 342 ? 6.045 5.091 -19.021 1.00 87.81 342 LYS A O 1
ATOM 2703 N N . CYS A 1 343 ? 4.683 3.743 -17.846 1.00 91.25 343 CYS A N 1
ATOM 2704 C CA . CYS A 1 343 ? 5.651 3.510 -16.777 1.00 91.25 343 CYS A CA 1
ATOM 2705 C C . CYS A 1 343 ? 6.972 2.975 -17.375 1.00 91.25 343 CYS A C 1
ATOM 2707 O O . CYS A 1 343 ? 6.918 2.034 -18.174 1.00 91.25 343 CYS A O 1
ATOM 2709 N N . PRO A 1 344 ? 8.133 3.569 -17.033 1.00 91.50 344 PRO A N 1
ATOM 2710 C CA . PRO A 1 344 ? 9.413 3.267 -17.684 1.00 91.50 344 PRO A CA 1
ATOM 2711 C C . PRO A 1 344 ? 9.943 1.863 -17.380 1.00 91.50 344 PRO A C 1
ATOM 2713 O O . PRO A 1 344 ? 10.832 1.382 -18.076 1.00 91.50 344 PRO A O 1
ATOM 2716 N N . VAL A 1 345 ? 9.403 1.213 -16.348 1.00 94.38 345 VAL A N 1
ATOM 2717 C CA . VAL A 1 345 ? 9.793 -0.123 -15.905 1.00 94.38 345 VAL A CA 1
ATOM 2718 C C . VAL A 1 345 ? 8.545 -0.970 -15.729 1.00 94.38 345 VAL A C 1
ATOM 2720 O O . VAL A 1 345 ? 7.519 -0.484 -15.252 1.00 94.38 345 VAL A O 1
ATOM 2723 N N . VAL A 1 346 ? 8.628 -2.248 -16.092 1.00 95.69 346 VAL A N 1
ATOM 2724 C CA . VAL A 1 346 ? 7.547 -3.210 -15.880 1.00 95.69 346 VAL A CA 1
ATOM 2725 C C . VAL A 1 346 ? 8.082 -4.596 -15.545 1.00 95.69 346 VAL A C 1
ATOM 2727 O O . VAL A 1 346 ? 9.096 -5.039 -16.083 1.00 95.69 346 VAL A O 1
ATOM 2730 N N . LEU A 1 347 ? 7.383 -5.299 -14.659 1.00 96.88 347 LEU A N 1
ATOM 2731 C CA . LEU A 1 347 ? 7.705 -6.665 -14.266 1.00 96.88 347 LEU A CA 1
ATOM 2732 C C . LEU A 1 347 ? 6.938 -7.662 -15.146 1.00 96.88 347 LEU A C 1
ATOM 2734 O O . LEU A 1 347 ? 5.713 -7.664 -15.163 1.00 96.88 347 LEU A O 1
ATOM 2738 N N . LYS A 1 348 ? 7.621 -8.525 -15.893 1.00 97.12 348 LYS A N 1
ATOM 2739 C CA . LYS A 1 348 ? 6.978 -9.599 -16.660 1.00 97.12 348 LYS A CA 1
ATOM 2740 C C . LYS A 1 348 ? 6.797 -10.832 -15.787 1.00 97.12 348 LYS A C 1
ATOM 2742 O O . LYS A 1 348 ? 7.774 -11.338 -15.233 1.00 97.12 348 LYS A O 1
ATOM 2747 N N . LEU A 1 349 ? 5.558 -11.305 -15.706 1.00 97.12 349 LEU A N 1
ATOM 2748 C CA . LEU A 1 349 ? 5.157 -12.508 -14.989 1.00 97.12 349 LEU A CA 1
ATOM 2749 C C . LEU A 1 349 ? 4.672 -13.583 -15.957 1.00 97.12 349 LEU A C 1
ATOM 2751 O O . LEU A 1 349 ? 4.014 -13.278 -16.955 1.00 97.12 349 LEU A O 1
ATOM 2755 N N . ALA A 1 350 ? 4.948 -14.834 -15.606 1.00 95.62 350 ALA A N 1
ATOM 2756 C CA . ALA A 1 350 ? 4.469 -16.011 -16.313 1.00 95.62 350 ALA A CA 1
ATOM 2757 C C . ALA A 1 350 ? 3.756 -16.946 -15.328 1.00 95.62 350 ALA A C 1
ATOM 2759 O O . ALA A 1 350 ? 4.229 -17.144 -14.208 1.00 95.62 350 ALA A O 1
ATOM 2760 N N . ALA A 1 351 ? 2.631 -17.531 -15.739 1.00 94.88 351 ALA A N 1
ATOM 2761 C CA . ALA A 1 351 ? 1.779 -18.361 -14.883 1.00 94.88 351 ALA A CA 1
ATOM 2762 C C . ALA A 1 351 ? 2.474 -19.624 -14.356 1.00 94.88 351 ALA A C 1
ATOM 2764 O O . ALA A 1 351 ? 2.111 -20.152 -13.315 1.00 94.88 351 ALA A O 1
ATOM 2765 N N . ASN A 1 352 ? 3.466 -20.144 -15.077 1.00 94.00 352 ASN A N 1
ATOM 2766 C CA . ASN A 1 352 ? 4.247 -21.301 -14.633 1.00 94.00 352 ASN A CA 1
ATOM 2767 C C . ASN A 1 352 ? 5.256 -20.958 -13.522 1.00 94.00 352 ASN A C 1
ATOM 2769 O O . ASN A 1 352 ? 5.855 -21.865 -12.949 1.00 94.00 352 ASN A O 1
ATOM 2773 N N . ALA A 1 353 ? 5.447 -19.671 -13.225 1.00 92.12 353 ALA A N 1
ATOM 2774 C CA . ALA A 1 353 ? 6.351 -19.170 -12.198 1.00 92.12 353 ALA A CA 1
ATOM 2775 C C . ALA A 1 353 ? 5.654 -18.189 -11.232 1.00 92.12 353 ALA A C 1
ATOM 2777 O O . ALA A 1 353 ? 6.319 -17.392 -10.569 1.00 92.12 353 ALA A O 1
ATOM 2778 N N . THR A 1 354 ? 4.316 -18.191 -11.178 1.00 87.00 354 THR A N 1
ATOM 2779 C CA . THR A 1 354 ? 3.492 -17.326 -10.315 1.00 87.00 354 THR A CA 1
ATOM 2780 C C . THR A 1 354 ? 2.222 -18.043 -9.887 1.00 87.00 354 THR A C 1
ATOM 2782 O O . THR A 1 354 ? 1.909 -18.035 -8.674 1.00 87.00 354 THR A O 1
#

pLDDT: mean 74.68, std 29.26, range [19.38, 98.69]

InterPro domains:
  IPR012340 Nucleic acid-binding, OB-fold [G3DSA:2.40.50.140] (232-354)
  IPR012340 Nucleic acid-binding, OB-fold [SSF50249] (232-335)
  IPR015187 BRCA2, OB1 [PF09103] (233-354)
  IPR015252 Breast cancer type 2 susceptibility protein, helical domain [PF09169] (107-228)
  IPR015525 Breast cancer type 2 susceptibility protein [PTHR11289] (89-354)
  IPR036315 BRCA2 helical domain superfamily [SSF81872] (109-230)